Protein AF-A0A0B5BAQ1-F1 (afdb_monomer_lite)

Foldseek 3Di:
DDWDWDWDQDPVRDTDTDTDDDDDPDPDDPPDPPLDAQLRVLCVVCVVPDDPPDDPVVVVLLSVLSVLLSCCCCVPVVDRHPADDRDALVSVLVSLVCLQPPVCVPPPVDHDALVNSVSSVVSVLVSCVSRVRNVSDDDSVVSVRPDDPVVLLDADDADPCLVVVLVLLLVLLCVLDVLLSLLLLLLLQQLDALLQSQAWQKKWAAAPNWIWIDDLLHDTDTDDLVRVCVVQHVLASVQVVVHDHPWMWIFGAPDPPSNTHTATPPDPSNVVSSVSLSVCLVVVVVQCVPPSTSQGPVDDSVRSSVSSVVSCVVSVNDVVSLNHSNSSNLVVLQVVVVVVDDLVSSCRSSRHPDSVCSSNRYPD

InterPro domains:
  IPR011010 DNA breaking-rejoining enzyme, catalytic core [SSF56349] (245-362)
  IPR024456 Integrase catalytic domain, putative [PF12835] (172-316)

Secondary structure (DSSP, 8-state):
--EEEEEEE-TTS-EEEEEEEPPPPPTTS--S-----HHHHHHHHHHHHS-TTS-HHHHHHHHHHHHHHHHHHHHTT--S-SSTTS--HHHHHHHHHIIIIIHIIIIISS---HHHHHHHHHHHHHHHHHTT-GGGS--TTTTT----SGGG--PPPPPTTHHHHHHHHHHHHHHH-HHHHHHHHHHHHHT--HHHHTT---EEEEETTEEEE-STT---EEE-HHHHHHHH-HHHHHHHTTPPTT-EEEEE-S-TTS--EEEE--SHHHHHHHHHHHHHHHHTGGG-TTT--SS-TTS-HHHHHHHHHHHHHHTT--TTTT-SHHHHHHHHHHHHHHTT--HHHHHHHTT-S-GGGGGGTS--

Sequence (364 aa):
MAKVKVRIRGKDGKVHSAQTVVPPPKPGGPSGKVYRTPQAEFRAEYMSSSKHTMAEGTAKKFHEALDRAGEYMRKYEGLKSFAGNGMKMPHVDRFVDFLQNRYVSEHTGRPLTDKSVKDILGQFRKVLVVVGKEHMLRDYASYGLRVSRKDLERPIAFPEDWKVERAAFQSRMEEKAEWIGAAAELGLAFGLREQERIRSQDVLTKVDGKYFATHKCGPLQPVTVRQLTERYGPTFRDRLELVQDGKEYLIVQGAKGGRNRAAEIFNGARRAAVDRVRNYILDHKAEHKQHMSIIPDRYTLKEGRDRYGDAQQKCGGTKENLLHSHADRHWDAQHLKAQGWSNEEIIEDKGHSDPRKIAYYIPR

Structure (mmCIF, N/CA/C/O backbone):
data_AF-A0A0B5BAQ1-F1
#
_entry.id   AF-A0A0B5BAQ1-F1
#
loop_
_atom_site.group_PDB
_atom_site.id
_atom_site.type_symbol
_atom_site.label_atom_id
_atom_site.label_alt_id
_atom_site.label_comp_id
_atom_site.label_asym_id
_atom_site.label_entity_id
_atom_site.label_seq_id
_atom_site.pdbx_PDB_ins_code
_atom_site.Cartn_x
_atom_site.Cartn_y
_atom_site.Cartn_z
_atom_site.occupancy
_atom_site.B_iso_or_equiv
_atom_site.auth_seq_id
_atom_site.auth_comp_id
_atom_site.auth_asym_id
_atom_site.auth_atom_id
_atom_site.pdbx_PDB_model_num
ATOM 1 N N . MET A 1 1 ? -15.822 4.078 -48.593 1.00 57.19 1 MET A N 1
ATOM 2 C CA . MET A 1 1 ? -15.414 3.696 -47.220 1.00 57.19 1 MET A CA 1
ATOM 3 C C . MET A 1 1 ? -14.856 2.284 -47.252 1.00 57.19 1 MET A C 1
ATOM 5 O O . MET A 1 1 ? -15.523 1.406 -47.788 1.00 57.19 1 MET A O 1
ATOM 9 N N . ALA A 1 2 ? -13.651 2.060 -46.726 1.00 53.25 2 ALA A N 1
ATOM 10 C CA . ALA A 1 2 ? -13.086 0.716 -46.644 1.00 53.25 2 ALA A CA 1
ATOM 11 C C . ALA A 1 2 ? -13.733 -0.039 -45.471 1.00 53.25 2 ALA A C 1
ATOM 13 O O . ALA A 1 2 ? -13.658 0.404 -44.324 1.00 53.25 2 ALA A O 1
ATOM 14 N N . LYS A 1 3 ? -14.400 -1.162 -45.758 1.00 54.69 3 LYS A N 1
ATOM 15 C CA . LYS A 1 3 ? -14.914 -2.072 -44.727 1.00 54.69 3 LYS A CA 1
ATOM 16 C C . LYS A 1 3 ? -13.797 -3.041 -44.359 1.00 54.69 3 LYS A C 1
ATOM 18 O O . LYS A 1 3 ? -13.384 -3.840 -45.195 1.00 54.69 3 LYS A O 1
ATOM 23 N N . VAL A 1 4 ? -13.317 -2.979 -43.120 1.00 57.22 4 VAL A N 1
ATOM 24 C CA . VAL A 1 4 ? -12.299 -3.913 -42.622 1.00 57.22 4 VAL A CA 1
ATOM 25 C C . VAL A 1 4 ? -13.007 -5.025 -41.859 1.00 57.22 4 VAL A C 1
ATOM 27 O O . VAL A 1 4 ? -13.770 -4.770 -40.924 1.00 57.22 4 VAL A O 1
ATOM 30 N N . LYS A 1 5 ? -12.787 -6.271 -42.286 1.00 59.38 5 LYS A N 1
ATOM 31 C CA . LYS A 1 5 ? -13.345 -7.462 -41.639 1.00 59.38 5 LYS A CA 1
ATOM 32 C C . LYS A 1 5 ? -12.301 -8.015 -40.676 1.00 59.38 5 LYS A C 1
ATOM 34 O O . LYS A 1 5 ? -11.304 -8.583 -41.111 1.00 59.38 5 LYS A O 1
ATOM 39 N N . VAL A 1 6 ? -12.526 -7.844 -39.377 1.00 61.94 6 VAL A N 1
ATOM 40 C CA . VAL A 1 6 ? -11.623 -8.351 -38.338 1.00 61.94 6 VAL A CA 1
ATOM 41 C C . VAL A 1 6 ? -12.159 -9.693 -37.852 1.00 61.94 6 VAL A C 1
ATOM 43 O O . VAL A 1 6 ? -13.333 -9.808 -37.496 1.00 61.94 6 VAL A O 1
ATOM 46 N N . ARG A 1 7 ? -11.308 -10.722 -37.876 1.00 68.06 7 ARG A N 1
ATOM 47 C CA . ARG A 1 7 ? -11.604 -12.052 -37.331 1.00 68.06 7 ARG A CA 1
ATOM 48 C C . ARG A 1 7 ? -10.888 -12.197 -35.995 1.00 68.06 7 ARG A C 1
ATOM 50 O O . ARG A 1 7 ? -9.667 -12.108 -35.950 1.00 68.06 7 ARG A O 1
ATOM 57 N N . ILE A 1 8 ? -11.644 -12.426 -34.928 1.00 68.00 8 ILE A N 1
ATOM 58 C CA . ILE A 1 8 ? -11.116 -12.607 -33.574 1.00 68.00 8 ILE A CA 1
ATOM 59 C C . ILE A 1 8 ? -11.462 -14.022 -33.130 1.00 68.00 8 ILE A C 1
ATOM 61 O O . ILE A 1 8 ? -12.622 -14.428 -33.192 1.00 68.00 8 ILE A O 1
ATOM 65 N N . ARG A 1 9 ? -10.457 -14.786 -32.699 1.00 65.62 9 ARG A N 1
ATOM 66 C CA . ARG A 1 9 ? -10.666 -16.129 -32.155 1.00 65.62 9 ARG A CA 1
ATOM 67 C C . ARG A 1 9 ? -10.969 -16.026 -30.660 1.00 65.62 9 ARG A C 1
ATOM 69 O O . ARG A 1 9 ? -10.142 -15.531 -29.898 1.00 65.62 9 ARG A O 1
ATOM 76 N N . GLY A 1 10 ? -12.166 -16.446 -30.268 1.00 70.44 10 GLY A N 1
ATOM 77 C CA . GLY A 1 10 ? -12.613 -16.522 -28.885 1.00 70.44 10 GLY A CA 1
ATOM 78 C C . GLY A 1 10 ? -11.878 -17.608 -28.101 1.00 70.44 10 GLY A C 1
ATOM 79 O O . GLY A 1 10 ? -11.234 -18.495 -28.666 1.00 70.44 10 GLY A O 1
ATOM 80 N N . LYS A 1 11 ? -11.977 -17.537 -26.768 1.00 54.19 11 LYS A N 1
ATOM 81 C CA . LYS A 1 11 ? -11.385 -18.527 -25.845 1.00 54.19 11 LYS A CA 1
ATOM 82 C C . LYS A 1 11 ? -11.999 -19.923 -25.977 1.00 54.19 11 LYS A C 1
ATOM 84 O O . LYS A 1 11 ? -11.380 -20.895 -25.572 1.00 54.19 11 LYS A O 1
ATOM 89 N N . ASP A 1 12 ? -13.189 -20.007 -26.553 1.00 80.38 12 ASP A N 1
ATOM 90 C CA . ASP A 1 12 ? -13.879 -21.238 -26.935 1.00 80.38 12 ASP A CA 1
ATOM 91 C C . ASP A 1 12 ? -13.386 -21.810 -28.280 1.00 80.38 12 ASP A C 1
ATOM 93 O O . ASP A 1 12 ? -13.926 -22.792 -28.782 1.00 80.38 12 ASP A O 1
ATOM 97 N N . GLY A 1 13 ? -12.378 -21.185 -28.896 1.00 67.81 13 GLY A N 1
ATOM 98 C CA . GLY A 1 13 ? -11.814 -21.589 -30.179 1.00 67.81 13 GLY A CA 1
ATOM 99 C C . GLY A 1 13 ? -12.611 -21.119 -31.398 1.00 67.81 13 GLY A C 1
ATOM 100 O O . GLY A 1 13 ? -12.114 -21.294 -32.519 1.00 67.81 13 GLY A O 1
ATOM 101 N N . LYS A 1 14 ? -13.782 -20.490 -31.214 1.00 71.06 14 LYS A N 1
ATOM 102 C CA . LYS A 1 14 ? -14.639 -20.010 -32.307 1.00 71.06 14 LYS A CA 1
ATOM 103 C C . LYS A 1 14 ? -14.120 -18.696 -32.878 1.00 71.06 14 LYS A C 1
ATOM 105 O O . LYS A 1 14 ? -13.582 -17.853 -32.169 1.00 71.06 14 LYS A O 1
ATOM 110 N N . VAL A 1 15 ? -14.262 -18.508 -34.188 1.00 68.44 15 VAL A N 1
ATOM 111 C CA . VAL A 1 15 ? -13.857 -17.268 -34.863 1.00 68.44 15 VAL A CA 1
ATOM 112 C C . VAL A 1 15 ? -15.077 -16.372 -35.028 1.00 68.44 15 VAL A C 1
ATOM 114 O O . VAL A 1 15 ? -15.996 -16.700 -35.773 1.00 68.44 15 VAL A O 1
ATOM 117 N N . HIS A 1 16 ? -15.064 -15.220 -34.368 1.00 73.81 16 HIS A N 1
ATOM 118 C CA . HIS A 1 16 ? -16.083 -14.189 -34.510 1.00 73.81 16 HIS A CA 1
ATOM 119 C C . HIS A 1 16 ? -15.598 -13.143 -35.512 1.00 73.81 16 HIS A C 1
ATOM 121 O O . HIS A 1 16 ? -14.464 -12.664 -35.425 1.00 73.81 16 HIS A O 1
ATOM 127 N N . SER A 1 17 ? -16.441 -12.788 -36.482 1.00 67.44 17 SER A N 1
ATOM 128 C CA . SER A 1 17 ? -16.136 -11.710 -37.421 1.00 67.44 17 SER A CA 1
ATOM 129 C C . SER A 1 17 ? -16.943 -10.466 -37.091 1.00 67.44 17 SER A C 1
ATOM 131 O O . SER A 1 17 ? -18.170 -10.517 -37.128 1.00 67.44 17 SER A O 1
ATOM 133 N N . ALA A 1 18 ? -16.257 -9.354 -36.850 1.00 66.94 18 ALA A N 1
ATOM 134 C CA . ALA A 1 18 ? -16.870 -8.036 -36.762 1.00 66.94 18 ALA A CA 1
ATOM 135 C C . ALA A 1 18 ? -16.499 -7.223 -38.009 1.00 66.94 18 ALA A C 1
ATOM 137 O O . ALA A 1 18 ? -15.352 -7.245 -38.469 1.00 66.94 18 ALA A O 1
ATOM 138 N N . GLN A 1 19 ? -17.478 -6.521 -38.577 1.00 58.69 19 GLN A N 1
ATOM 139 C CA . GLN A 1 19 ? -17.234 -5.495 -39.587 1.00 58.69 19 GLN A CA 1
ATOM 140 C C . GLN A 1 19 ? -17.246 -4.140 -38.898 1.00 58.69 19 GLN A C 1
ATOM 142 O O . GLN A 1 19 ? -18.224 -3.789 -38.244 1.00 58.69 19 GLN A O 1
ATOM 147 N N . THR A 1 20 ? -16.166 -3.384 -39.062 1.00 56.59 20 THR A N 1
ATOM 148 C CA . THR A 1 20 ? -16.122 -1.986 -38.640 1.00 56.59 20 THR A CA 1
ATOM 149 C C . THR A 1 20 ? -15.906 -1.089 -39.849 1.00 56.59 20 THR A C 1
ATOM 151 O O . THR A 1 20 ? -15.231 -1.458 -40.819 1.00 56.59 20 THR A O 1
ATOM 154 N N . VAL A 1 21 ? -16.535 0.081 -39.806 1.00 56.19 21 VAL A N 1
ATOM 155 C CA . VAL A 1 21 ? -16.406 1.113 -40.829 1.00 56.19 21 VAL A CA 1
ATOM 156 C C . VAL A 1 21 ? -15.314 2.060 -40.366 1.00 56.19 21 VAL A C 1
ATOM 158 O O . VAL A 1 21 ? -15.468 2.751 -39.362 1.00 56.19 21 VAL A O 1
ATOM 161 N N . VAL A 1 22 ? -14.197 2.082 -41.091 1.00 52.53 22 VAL A N 1
ATOM 162 C CA . VAL A 1 22 ? -13.132 3.049 -40.820 1.00 52.53 22 VAL A CA 1
ATOM 163 C C . VAL A 1 22 ? -13.555 4.384 -41.441 1.00 52.53 22 VAL A C 1
ATOM 165 O O . VAL A 1 22 ? -13.779 4.427 -42.659 1.00 52.53 22 VAL A O 1
ATOM 168 N N . PRO A 1 23 ? -13.710 5.464 -40.651 1.00 50.34 23 PRO A N 1
ATOM 169 C CA . PRO A 1 23 ? -14.035 6.769 -41.206 1.00 50.34 23 PRO A CA 1
ATOM 170 C C . PRO A 1 23 ? -12.898 7.238 -42.127 1.00 50.34 23 PRO A C 1
ATOM 172 O O . PRO A 1 23 ? -11.728 6.948 -41.854 1.00 50.34 23 PRO A O 1
ATOM 175 N N . PRO A 1 24 ? -13.212 7.935 -43.233 1.00 53.97 24 PRO A N 1
ATOM 176 C CA . PRO A 1 24 ? -12.185 8.450 -44.126 1.00 53.97 24 PRO A CA 1
ATOM 177 C C . PRO A 1 24 ? -11.274 9.441 -43.381 1.00 53.97 24 PRO A C 1
ATOM 179 O O . PRO A 1 24 ? -11.740 10.146 -42.479 1.00 53.97 24 PRO A O 1
ATOM 182 N N . PRO A 1 25 ? -9.980 9.513 -43.736 1.00 47.91 25 PRO A N 1
ATOM 183 C CA . PRO A 1 25 ? -9.092 10.528 -43.185 1.00 47.91 25 PRO A CA 1
ATOM 184 C C . PRO A 1 25 ? -9.647 11.926 -43.494 1.00 47.91 25 PRO A C 1
ATOM 186 O O . PRO A 1 25 ? -10.159 12.168 -44.588 1.00 47.91 25 PRO A O 1
ATOM 189 N N . LYS A 1 26 ? -9.558 12.845 -42.522 1.00 55.88 26 LYS A N 1
ATOM 190 C CA . LYS A 1 26 ? -9.970 14.240 -42.719 1.00 55.88 26 LYS A CA 1
ATOM 191 C C . LYS A 1 26 ? -9.156 14.851 -43.874 1.00 55.88 26 LYS A C 1
ATOM 193 O O . LYS A 1 26 ? -7.926 14.753 -43.840 1.00 55.88 26 LYS A O 1
ATOM 198 N N . PRO A 1 27 ? -9.799 15.477 -44.873 1.00 38.66 27 PRO A N 1
ATOM 199 C CA . PRO A 1 27 ? -9.083 16.151 -45.947 1.00 38.66 27 PRO A CA 1
ATOM 200 C C . PRO A 1 27 ? -8.350 17.373 -45.372 1.00 38.66 27 PRO A C 1
ATOM 202 O O . PRO A 1 27 ? -8.956 18.169 -44.660 1.00 38.66 27 PRO A O 1
ATOM 205 N N . GLY A 1 28 ? -7.043 17.493 -45.638 1.00 48.69 28 GLY A N 1
ATOM 206 C CA . GLY A 1 28 ? -6.234 18.665 -45.260 1.00 48.69 28 GLY A CA 1
ATOM 207 C C . GLY A 1 28 ? -5.006 18.412 -44.373 1.00 48.69 28 GLY A C 1
ATOM 208 O O . GLY A 1 28 ? -4.318 19.363 -44.020 1.00 48.69 28 GLY A O 1
ATOM 209 N N . GLY A 1 29 ? -4.688 17.166 -44.009 1.00 43.91 29 GLY A N 1
ATOM 210 C CA . GLY A 1 29 ? -3.406 16.853 -43.362 1.00 43.91 29 GLY A CA 1
ATOM 211 C C . GLY A 1 29 ? -2.261 16.781 -44.386 1.00 43.91 29 GLY A C 1
ATOM 212 O O . GLY A 1 29 ? -2.477 16.221 -45.462 1.00 43.91 29 GLY A O 1
ATOM 213 N N . PRO A 1 30 ? -1.053 17.302 -44.089 1.00 40.03 30 PRO A N 1
ATOM 214 C CA . PRO A 1 30 ? 0.080 17.238 -45.010 1.00 40.03 30 PRO A CA 1
ATOM 215 C C . PRO A 1 30 ? 0.374 15.785 -45.402 1.00 40.03 30 PRO A C 1
ATOM 217 O O . PRO A 1 30 ? 0.498 14.911 -44.544 1.00 40.03 30 PRO A O 1
ATOM 220 N N . SER A 1 31 ? 0.515 15.530 -46.704 1.00 42.03 31 SER A N 1
ATOM 221 C CA . SER A 1 31 ? 0.771 14.217 -47.316 1.00 42.03 31 SER A CA 1
ATOM 222 C C . SER A 1 31 ? 2.197 13.693 -47.089 1.00 42.03 31 SER A C 1
ATOM 224 O O . SER A 1 31 ? 2.753 12.979 -47.925 1.00 42.03 31 SER A O 1
ATOM 226 N N . GLY A 1 32 ? 2.811 14.032 -45.956 1.00 38.62 32 GLY A N 1
ATOM 227 C CA . GLY A 1 32 ? 3.998 13.346 -45.476 1.00 38.62 32 GLY A CA 1
ATOM 228 C C . GLY A 1 32 ? 3.577 12.010 -44.874 1.00 38.62 32 GLY A C 1
ATOM 229 O O . GLY A 1 32 ? 2.644 11.957 -44.075 1.00 38.62 32 GLY A O 1
ATOM 230 N N . LYS A 1 33 ? 4.261 10.914 -45.222 1.00 34.94 33 LYS A N 1
ATOM 231 C CA . LYS A 1 33 ? 4.175 9.673 -44.440 1.00 34.94 33 LYS A CA 1
ATOM 232 C C . LYS A 1 33 ? 4.611 10.003 -43.011 1.00 34.94 33 LYS A C 1
ATOM 234 O O . LYS A 1 33 ? 5.804 10.028 -42.718 1.00 34.94 33 LYS A O 1
ATOM 239 N N . VAL A 1 34 ? 3.657 10.288 -42.127 1.00 38.75 34 VAL A N 1
ATOM 240 C CA . VAL A 1 34 ? 3.913 10.397 -40.693 1.00 38.75 34 VAL A CA 1
ATOM 241 C C . VAL A 1 34 ? 4.197 8.979 -40.223 1.00 38.75 34 VAL A C 1
ATOM 243 O O . VAL A 1 34 ? 3.281 8.223 -39.905 1.00 38.75 34 VAL A O 1
ATOM 246 N N . TYR A 1 35 ? 5.471 8.588 -40.255 1.00 39.66 35 TYR A N 1
ATOM 247 C CA . TYR A 1 35 ? 5.923 7.369 -39.605 1.00 39.66 35 TYR A CA 1
ATOM 248 C C . TYR A 1 35 ? 5.617 7.541 -38.121 1.00 39.66 35 TYR A C 1
ATOM 250 O O . TYR A 1 35 ? 6.288 8.298 -37.417 1.00 39.66 35 TYR A O 1
ATOM 258 N N . ARG A 1 36 ? 4.553 6.885 -37.650 1.00 51.47 36 ARG A N 1
ATOM 259 C CA . ARG A 1 36 ? 4.329 6.758 -36.217 1.00 51.47 36 ARG A CA 1
ATOM 260 C C . ARG A 1 36 ? 5.556 6.045 -35.670 1.00 51.47 36 ARG A C 1
ATOM 262 O O . ARG A 1 36 ? 6.041 5.080 -36.255 1.00 51.47 36 ARG A O 1
ATOM 269 N N . THR A 1 37 ? 6.121 6.571 -34.590 1.00 59.88 37 THR A N 1
ATOM 270 C CA . THR A 1 37 ? 7.281 5.922 -33.988 1.00 59.88 37 THR A CA 1
ATOM 271 C C . THR A 1 37 ? 6.894 4.495 -33.585 1.00 59.88 37 THR A C 1
ATOM 273 O O . THR A 1 37 ? 5.733 4.266 -33.228 1.00 59.88 37 THR A O 1
ATOM 276 N N . PRO A 1 38 ? 7.837 3.537 -33.568 1.00 59.84 38 PRO A N 1
ATOM 277 C CA . PRO A 1 38 ? 7.583 2.191 -33.050 1.00 59.84 38 PRO A CA 1
ATOM 278 C C . PRO A 1 38 ? 6.862 2.190 -31.702 1.00 59.84 38 PRO A C 1
ATOM 280 O O . PRO A 1 38 ? 6.027 1.336 -31.427 1.00 59.84 38 PRO A O 1
ATOM 283 N N . GLN A 1 39 ? 7.175 3.187 -30.868 1.00 63.78 39 GLN A N 1
ATOM 284 C CA . GLN A 1 39 ? 6.541 3.416 -29.5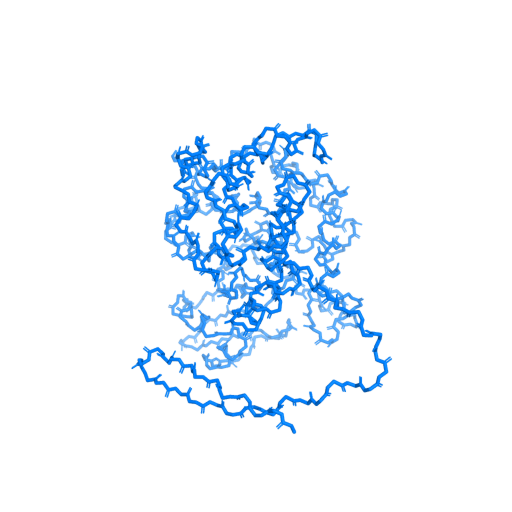77 1.00 63.78 39 GLN A CA 1
ATOM 285 C C . GLN A 1 39 ? 5.053 3.758 -29.720 1.00 63.78 39 GLN A C 1
ATOM 287 O O . GLN A 1 39 ? 4.240 3.221 -28.978 1.00 63.78 39 GLN A O 1
ATOM 292 N N . ALA A 1 40 ? 4.679 4.638 -30.651 1.00 63.66 40 ALA A N 1
ATOM 293 C CA . ALA A 1 40 ? 3.299 5.076 -30.849 1.00 63.66 40 ALA A CA 1
ATOM 294 C C . ALA A 1 40 ? 2.415 3.991 -31.486 1.00 63.66 40 ALA A C 1
ATOM 296 O O . ALA A 1 40 ? 1.270 3.825 -31.066 1.00 63.66 40 ALA A O 1
ATOM 297 N N . GLU A 1 41 ? 2.942 3.233 -32.454 1.00 62.03 41 GLU A N 1
ATOM 298 C CA . GLU A 1 41 ? 2.227 2.098 -33.060 1.00 62.03 41 GLU A CA 1
ATOM 299 C C . GLU A 1 41 ? 2.012 0.985 -32.037 1.00 62.03 41 GLU A C 1
ATOM 301 O O . GLU A 1 41 ? 0.878 0.557 -31.822 1.00 62.03 41 GLU A O 1
ATOM 306 N N . PHE A 1 42 ? 3.068 0.615 -31.305 1.00 63.75 42 PHE A N 1
ATOM 307 C CA . PHE A 1 42 ? 2.967 -0.399 -30.264 1.00 63.75 42 PHE A CA 1
ATOM 308 C C . PHE A 1 42 ? 2.059 0.040 -29.110 1.00 63.75 42 PHE A C 1
ATOM 310 O O . PHE A 1 42 ? 1.251 -0.747 -28.628 1.00 63.75 42 PHE A O 1
ATOM 317 N N . ARG A 1 43 ? 2.142 1.302 -28.663 1.00 68.25 43 ARG A N 1
ATOM 318 C CA . ARG A 1 43 ? 1.224 1.839 -27.644 1.00 68.25 43 ARG A CA 1
ATOM 319 C C . ARG A 1 43 ? -0.225 1.724 -28.111 1.00 68.25 43 ARG A C 1
ATOM 321 O O . ARG A 1 43 ? -1.057 1.291 -27.327 1.00 68.25 43 ARG A O 1
ATOM 328 N N . ALA A 1 44 ? -0.534 2.059 -29.362 1.00 61.72 44 ALA A N 1
ATOM 329 C CA . ALA A 1 44 ? -1.895 1.954 -29.887 1.00 61.72 44 ALA A CA 1
ATOM 330 C C . ALA A 1 44 ? -2.382 0.493 -29.981 1.00 61.72 44 ALA A C 1
ATOM 332 O O . ALA A 1 44 ? -3.515 0.189 -29.602 1.00 61.72 44 ALA A O 1
ATOM 333 N N . GLU A 1 45 ? -1.529 -0.425 -30.433 1.00 60.81 45 GLU A N 1
ATOM 334 C CA . GLU A 1 45 ? -1.861 -1.846 -30.594 1.00 60.81 45 GLU A CA 1
ATOM 335 C C . GLU A 1 45 ? -1.957 -2.590 -29.248 1.00 60.81 45 GLU A C 1
ATOM 337 O O . GLU A 1 45 ? -2.885 -3.364 -29.006 1.00 60.81 45 GLU A O 1
ATOM 342 N N . TYR A 1 46 ? -1.061 -2.299 -28.305 1.00 61.41 46 TYR A N 1
ATOM 343 C CA . TYR A 1 46 ? -1.107 -2.861 -26.955 1.00 61.41 46 TYR A CA 1
ATOM 344 C C . TYR A 1 46 ? -2.301 -2.327 -26.154 1.00 61.41 46 TYR A C 1
ATOM 346 O O . TYR A 1 46 ? -3.005 -3.101 -25.507 1.00 61.41 46 TYR A O 1
ATOM 354 N N . MET A 1 47 ? -2.577 -1.019 -26.228 1.00 58.38 47 MET A N 1
ATOM 355 C CA . MET A 1 47 ? -3.712 -0.408 -25.522 1.00 58.38 47 MET A CA 1
ATOM 356 C C . MET A 1 47 ? -5.067 -0.849 -26.090 1.00 58.38 47 MET A C 1
ATOM 358 O O . MET A 1 47 ? -6.045 -0.869 -25.348 1.00 58.38 47 MET A O 1
ATOM 362 N N . SER A 1 48 ? -5.135 -1.231 -27.371 1.00 55.50 48 SER A N 1
ATOM 363 C CA . SER A 1 48 ? -6.362 -1.752 -27.994 1.00 55.50 48 SER A CA 1
ATOM 364 C C . SER A 1 48 ? -6.570 -3.256 -27.780 1.00 55.50 48 SER A C 1
ATOM 366 O O . SER A 1 48 ? -7.712 -3.694 -27.661 1.00 55.50 48 SER A O 1
ATOM 368 N N . SER A 1 49 ? -5.498 -4.051 -27.692 1.00 51.00 49 SER A N 1
ATOM 369 C CA . SER A 1 49 ? -5.581 -5.514 -27.529 1.00 51.00 49 SER A CA 1
ATOM 370 C C . SER A 1 49 ? -5.587 -5.984 -26.071 1.00 51.00 49 SER A C 1
ATOM 372 O O . SER A 1 49 ? -6.115 -7.054 -25.765 1.00 51.00 49 SER A O 1
ATOM 374 N N . SER A 1 50 ? -5.000 -5.207 -25.153 1.00 46.31 50 SER A N 1
ATOM 375 C CA . SER A 1 50 ? -4.697 -5.655 -23.794 1.00 46.31 50 SER A CA 1
ATOM 376 C C . SER A 1 50 ? -4.957 -4.568 -22.742 1.00 46.31 50 SER A C 1
ATOM 378 O O . SER A 1 50 ? -4.065 -3.817 -22.362 1.00 46.31 50 SER A O 1
ATOM 380 N N . LYS A 1 51 ? -6.154 -4.625 -22.138 1.00 48.50 51 LYS A N 1
ATOM 381 C CA . LYS A 1 51 ? -6.478 -4.150 -20.773 1.00 48.50 51 LYS A CA 1
ATOM 382 C C . LYS A 1 51 ? -6.655 -2.635 -20.558 1.00 48.50 51 LYS A C 1
ATOM 384 O O . LYS A 1 51 ? -5.792 -1.974 -19.986 1.00 48.50 51 LYS A O 1
ATOM 389 N N . HIS A 1 52 ? -7.911 -2.196 -20.660 1.00 44.78 52 HIS A N 1
ATOM 390 C CA . HIS A 1 52 ? -8.475 -1.099 -19.846 1.00 44.78 52 HIS A CA 1
ATOM 391 C C . HIS A 1 52 ? -8.469 -1.379 -18.318 1.00 44.78 52 HIS A C 1
ATOM 393 O O . HIS A 1 52 ? -9.086 -0.653 -17.548 1.00 44.78 52 HIS A O 1
ATOM 399 N N . THR A 1 53 ? -7.796 -2.439 -17.851 1.00 57.19 53 THR A N 1
ATOM 400 C CA . THR A 1 53 ? -7.849 -2.938 -16.466 1.00 57.19 53 THR A CA 1
ATOM 401 C C . THR A 1 53 ? -6.506 -2.909 -15.732 1.00 57.19 53 THR A C 1
ATOM 403 O O . THR A 1 53 ? -6.424 -3.361 -14.588 1.00 57.19 53 THR A O 1
ATOM 406 N N . MET A 1 54 ? -5.423 -2.412 -16.346 1.00 66.88 54 MET A N 1
ATOM 407 C CA . MET A 1 54 ? -4.156 -2.256 -15.621 1.00 66.88 54 MET A CA 1
ATOM 408 C C . MET A 1 54 ? -4.226 -1.067 -14.662 1.00 66.88 54 MET A C 1
ATOM 410 O O . MET A 1 54 ? -4.624 0.026 -15.047 1.00 66.88 54 MET A O 1
ATOM 414 N N . ALA A 1 55 ? -3.766 -1.263 -13.423 1.00 75.81 55 ALA A N 1
ATOM 415 C CA . ALA A 1 55 ? -3.582 -0.155 -12.493 1.00 75.81 55 ALA A CA 1
ATOM 416 C C . ALA A 1 55 ? -2.595 0.870 -13.081 1.00 75.81 55 ALA A C 1
ATOM 418 O O . ALA A 1 55 ? -1.542 0.479 -13.592 1.00 75.81 55 ALA A O 1
ATOM 419 N N . GLU A 1 56 ? -2.904 2.160 -12.945 1.00 78.94 56 GLU A N 1
ATOM 420 C CA . GLU A 1 56 ? -2.156 3.289 -13.524 1.00 78.94 56 GLU A CA 1
ATOM 421 C C . GLU A 1 56 ? -0.638 3.184 -13.303 1.00 78.94 56 GLU A C 1
ATOM 423 O O . GLU A 1 56 ? 0.145 3.262 -14.246 1.00 78.94 56 GLU A O 1
ATOM 428 N N . GLY A 1 57 ? -0.199 2.882 -12.075 1.00 80.44 57 GLY A N 1
ATOM 429 C CA . GLY A 1 57 ? 1.229 2.730 -11.770 1.00 80.44 57 GLY A CA 1
ATOM 430 C C . GLY A 1 57 ? 1.906 1.546 -12.477 1.00 80.44 57 GLY A C 1
ATOM 431 O O . GLY A 1 57 ? 3.103 1.590 -12.750 1.00 80.44 57 GLY A O 1
ATOM 432 N N . THR A 1 58 ? 1.160 0.485 -12.801 1.00 80.31 58 THR A N 1
ATOM 433 C CA . THR A 1 58 ? 1.681 -0.637 -13.602 1.00 80.31 58 THR A CA 1
ATOM 434 C C . THR A 1 58 ? 1.793 -0.242 -15.069 1.00 80.31 58 THR A C 1
ATOM 436 O O . THR A 1 58 ? 2.796 -0.566 -15.700 1.00 80.31 58 THR A O 1
ATOM 439 N N . ALA A 1 59 ? 0.804 0.490 -15.590 1.00 83.19 59 ALA A N 1
ATOM 440 C CA . ALA A 1 59 ? 0.843 1.028 -16.946 1.00 83.19 59 ALA A CA 1
ATOM 441 C C . ALA A 1 59 ? 2.019 2.001 -17.118 1.00 83.19 59 ALA A C 1
ATOM 443 O O . ALA A 1 59 ? 2.806 1.836 -18.043 1.00 83.19 59 ALA A O 1
ATOM 444 N N . LYS A 1 60 ? 2.222 2.929 -16.174 1.00 85.50 60 LYS A N 1
ATOM 445 C CA . LYS A 1 60 ? 3.361 3.859 -16.182 1.00 85.50 60 LYS A CA 1
ATOM 446 C C . LYS A 1 60 ? 4.706 3.129 -16.262 1.00 85.50 60 LYS A C 1
ATOM 448 O O . LYS A 1 60 ? 5.473 3.389 -17.178 1.00 85.50 60 LYS A O 1
ATOM 453 N N . LYS A 1 61 ? 4.960 2.153 -15.379 1.00 81.56 61 LYS A N 1
ATOM 454 C CA . LYS A 1 61 ? 6.205 1.354 -15.407 1.00 81.56 61 LYS A CA 1
ATOM 455 C C . LYS A 1 61 ? 6.392 0.583 -16.712 1.00 81.56 61 LYS A C 1
ATOM 457 O O . LYS A 1 61 ? 7.513 0.417 -17.184 1.00 81.56 61 LYS A O 1
ATOM 462 N N . PHE A 1 62 ? 5.299 0.077 -17.276 1.00 84.69 62 PHE A N 1
ATOM 463 C CA . PHE A 1 62 ? 5.320 -0.590 -18.571 1.00 84.69 62 PHE A CA 1
ATOM 464 C C . PHE A 1 62 ? 5.701 0.382 -19.695 1.00 84.69 62 PHE A C 1
ATOM 466 O O . PHE A 1 62 ? 6.571 0.055 -20.499 1.00 84.69 62 PHE A O 1
ATOM 473 N N . HIS A 1 63 ? 5.123 1.587 -19.711 1.00 86.00 63 HIS A N 1
ATOM 474 C CA . HIS A 1 63 ? 5.469 2.638 -20.668 1.00 86.00 63 HIS A CA 1
ATOM 475 C C . HIS A 1 63 ? 6.913 3.117 -20.518 1.00 86.00 63 HIS A C 1
ATOM 477 O O . HIS A 1 63 ? 7.606 3.213 -21.518 1.00 86.00 63 HIS A O 1
ATOM 483 N N . GLU A 1 64 ? 7.404 3.325 -19.297 1.00 86.38 64 GLU A N 1
ATOM 484 C CA . GLU A 1 64 ? 8.802 3.710 -19.056 1.00 86.38 64 GLU A CA 1
ATOM 485 C C . GLU A 1 64 ? 9.786 2.649 -19.569 1.00 86.38 64 GLU A C 1
ATOM 487 O O . GLU A 1 64 ? 10.787 2.976 -20.204 1.00 86.38 64 GLU A O 1
ATOM 492 N N . ALA A 1 65 ? 9.500 1.364 -19.332 1.00 83.69 65 ALA A N 1
ATOM 493 C CA . ALA A 1 65 ? 10.325 0.273 -19.848 1.00 83.69 65 ALA A CA 1
ATOM 494 C C . ALA A 1 65 ? 10.305 0.215 -21.385 1.00 83.69 65 ALA A C 1
ATOM 496 O O . ALA A 1 65 ? 11.342 -0.002 -22.012 1.00 83.69 65 ALA A O 1
ATOM 497 N N . LEU A 1 66 ? 9.133 0.436 -21.983 1.00 87.38 66 LEU A N 1
ATOM 498 C CA . LEU A 1 66 ? 8.943 0.530 -23.428 1.00 87.38 66 LEU A CA 1
ATOM 499 C C . LEU A 1 66 ? 9.697 1.701 -24.048 1.00 87.38 66 LEU A C 1
ATOM 501 O O . LEU A 1 66 ? 10.342 1.534 -25.080 1.00 87.38 66 LEU A O 1
ATOM 505 N N . ASP A 1 67 ? 9.604 2.874 -23.433 1.00 89.06 67 ASP A N 1
ATOM 506 C CA . ASP A 1 67 ? 10.246 4.089 -23.914 1.00 89.06 67 ASP A CA 1
ATOM 507 C C . ASP A 1 67 ? 11.753 3.924 -23.880 1.00 89.06 67 ASP A C 1
ATOM 509 O O . ASP A 1 67 ? 12.400 4.147 -24.899 1.00 89.06 67 ASP A O 1
ATOM 513 N N . ARG A 1 68 ? 12.283 3.397 -22.770 1.00 89.38 68 ARG A N 1
ATOM 514 C CA . ARG A 1 68 ? 13.703 3.078 -22.626 1.00 89.38 68 ARG A CA 1
ATOM 515 C C . ARG A 1 68 ? 14.182 2.096 -23.694 1.00 89.38 68 ARG A C 1
ATOM 517 O O . ARG A 1 68 ? 15.202 2.339 -24.331 1.00 89.38 68 ARG A O 1
ATOM 524 N N . ALA A 1 69 ? 13.448 1.005 -23.919 1.00 91.06 69 ALA A N 1
ATOM 525 C CA . ALA A 1 69 ? 13.798 0.035 -24.956 1.00 91.06 69 ALA A CA 1
ATOM 526 C C . ALA A 1 69 ? 13.715 0.652 -26.361 1.00 91.06 69 ALA A C 1
ATOM 528 O O . ALA A 1 69 ? 14.615 0.474 -27.174 1.00 91.06 69 ALA A O 1
ATOM 529 N N . GLY A 1 70 ? 12.653 1.401 -26.659 1.00 90.38 70 GLY A N 1
ATOM 530 C CA . GLY A 1 70 ? 12.446 2.000 -27.976 1.00 90.38 70 GLY A CA 1
ATOM 531 C C . GLY A 1 70 ? 13.445 3.110 -28.286 1.00 90.38 70 GLY A C 1
ATOM 532 O O . GLY A 1 70 ? 13.906 3.224 -29.418 1.00 90.38 70 GLY A O 1
ATOM 533 N N . GLU A 1 71 ? 13.804 3.916 -27.288 1.00 91.31 71 GLU A N 1
ATOM 534 C CA . GLU A 1 71 ? 14.855 4.919 -27.406 1.00 91.31 71 GLU A CA 1
ATOM 535 C C . GLU A 1 71 ? 16.202 4.260 -27.670 1.00 91.31 71 GLU A C 1
ATOM 537 O O . GLU A 1 71 ? 16.869 4.644 -28.631 1.00 91.31 71 GLU A O 1
ATOM 542 N N . TYR A 1 72 ? 16.552 3.229 -26.894 1.00 94.19 72 TYR A N 1
ATOM 543 C CA . TYR A 1 72 ? 17.787 2.483 -27.100 1.00 94.19 72 TYR A CA 1
ATOM 544 C C . TYR A 1 72 ? 17.868 1.910 -28.519 1.00 94.19 72 TYR A C 1
ATOM 546 O O . TYR A 1 72 ? 18.810 2.195 -29.258 1.00 94.19 72 TYR A O 1
ATOM 554 N N . MET A 1 73 ? 16.840 1.162 -28.931 1.00 94.06 73 MET A N 1
ATOM 555 C CA . MET A 1 73 ? 16.805 0.515 -30.242 1.00 94.06 73 MET A CA 1
ATOM 556 C C . MET A 1 73 ? 16.885 1.528 -31.390 1.00 94.06 73 MET A C 1
ATOM 558 O O . MET A 1 73 ? 17.529 1.270 -32.401 1.00 94.06 73 MET A O 1
ATOM 562 N N . ARG A 1 74 ? 16.271 2.704 -31.249 1.00 92.06 74 ARG A N 1
ATOM 563 C CA . ARG A 1 74 ? 16.354 3.754 -32.269 1.00 92.06 74 ARG A CA 1
ATOM 564 C C . ARG A 1 74 ? 17.729 4.419 -32.298 1.00 92.06 74 ARG A C 1
ATOM 566 O O . ARG A 1 74 ? 18.280 4.607 -33.377 1.00 92.06 74 ARG A O 1
ATOM 573 N N . LYS A 1 75 ? 18.244 4.816 -31.132 1.00 93.00 75 LYS A N 1
ATOM 574 C CA . LYS A 1 75 ? 19.457 5.636 -31.005 1.00 93.00 75 LYS A CA 1
ATOM 575 C C . LYS A 1 75 ? 20.727 4.834 -31.276 1.00 93.00 75 LYS A C 1
ATOM 577 O O . LY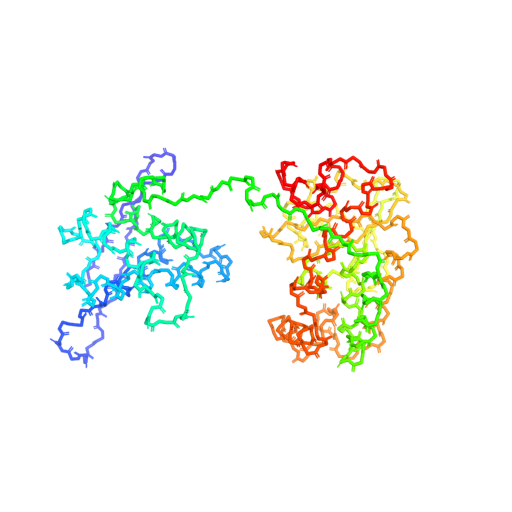S A 1 75 ? 21.604 5.332 -31.970 1.00 93.00 75 LYS A O 1
ATOM 582 N N . TYR A 1 76 ? 20.817 3.616 -30.745 1.00 93.75 76 TYR A N 1
ATOM 583 C CA . TYR A 1 76 ? 22.038 2.807 -30.798 1.00 93.75 76 TYR A CA 1
ATOM 584 C C . TYR A 1 76 ? 21.981 1.690 -31.842 1.00 93.75 76 TYR A C 1
ATOM 586 O O . TYR A 1 76 ? 23.016 1.336 -32.392 1.00 93.75 76 TYR A O 1
ATOM 594 N N . GLU A 1 77 ? 20.792 1.164 -32.155 1.00 95.00 77 GLU A N 1
ATOM 595 C CA . GLU A 1 77 ? 20.634 0.054 -33.114 1.00 95.00 77 GLU A CA 1
ATOM 596 C C . GLU A 1 77 ? 20.034 0.492 -34.461 1.00 95.00 77 GLU A C 1
ATOM 598 O O . GLU A 1 77 ? 19.870 -0.322 -35.368 1.00 95.00 77 GLU A O 1
ATOM 603 N N . GLY A 1 78 ? 19.658 1.770 -34.609 1.00 92.81 78 GLY A N 1
ATOM 604 C CA . GLY A 1 78 ? 19.043 2.299 -35.833 1.00 92.81 78 GLY A CA 1
ATOM 605 C C . GLY A 1 78 ? 17.684 1.674 -36.182 1.00 92.81 78 GLY A C 1
ATOM 606 O O . GLY A 1 78 ? 17.201 1.809 -37.311 1.00 92.81 78 GLY A O 1
ATOM 607 N N . LEU A 1 79 ? 17.043 0.975 -35.239 1.00 91.38 79 LEU A N 1
ATOM 608 C CA . LEU A 1 79 ? 15.788 0.276 -35.483 1.00 91.38 79 LEU A CA 1
ATOM 609 C C . LEU A 1 79 ? 14.614 1.251 -35.543 1.00 91.38 79 LEU A C 1
ATOM 611 O O . LEU A 1 79 ? 14.313 1.986 -34.602 1.00 91.38 79 LEU A O 1
ATOM 615 N N . LYS A 1 80 ? 13.889 1.181 -36.660 1.00 88.44 80 LYS A N 1
ATOM 616 C CA . LYS A 1 80 ? 12.644 1.925 -36.884 1.00 88.44 80 LYS A CA 1
ATOM 617 C C . LYS A 1 80 ? 11.402 1.185 -36.399 1.00 88.44 80 LYS A C 1
ATOM 619 O O . LYS A 1 80 ? 10.354 1.806 -36.301 1.00 88.44 80 LYS A O 1
ATOM 624 N N . SER A 1 81 ? 11.484 -0.120 -36.128 1.00 84.94 81 SER A N 1
ATOM 625 C CA . SER A 1 81 ? 10.367 -0.895 -35.581 1.00 84.94 81 SER A CA 1
ATOM 626 C C . SER A 1 81 ? 10.828 -2.101 -34.763 1.00 84.94 81 SER A C 1
ATOM 628 O O . SER A 1 81 ? 11.862 -2.699 -35.065 1.00 84.94 81 SER A O 1
ATOM 630 N N . PHE A 1 82 ? 10.045 -2.474 -33.744 1.00 84.12 82 PHE A N 1
ATOM 631 C CA . PHE A 1 82 ? 10.170 -3.781 -33.085 1.00 84.12 82 PHE A CA 1
ATOM 632 C C . PHE A 1 82 ? 9.592 -4.911 -33.959 1.00 84.12 82 PHE A C 1
ATOM 634 O O . PHE A 1 82 ? 10.079 -6.049 -33.920 1.00 84.12 82 PHE A O 1
ATOM 641 N N . ALA A 1 83 ? 8.576 -4.587 -34.766 1.00 82.62 83 ALA A N 1
ATOM 642 C CA . ALA A 1 83 ? 7.914 -5.506 -35.682 1.00 82.62 83 ALA A CA 1
ATOM 643 C C . ALA A 1 83 ? 8.744 -5.750 -36.960 1.00 82.62 83 ALA A C 1
ATOM 645 O O . ALA A 1 83 ? 9.698 -5.031 -37.266 1.00 82.62 83 ALA A O 1
ATOM 646 N N . GLY A 1 84 ? 8.387 -6.797 -37.710 1.00 84.94 84 GLY A N 1
ATOM 647 C CA . GLY A 1 84 ? 9.069 -7.188 -38.950 1.00 84.94 84 GLY A CA 1
ATOM 648 C C . GLY A 1 84 ? 10.429 -7.856 -38.718 1.00 84.94 84 GLY A C 1
ATOM 649 O O . GLY A 1 84 ? 10.693 -8.372 -37.639 1.00 84.94 84 GLY A O 1
ATOM 650 N N . ASN A 1 85 ? 11.322 -7.844 -39.708 1.00 83.56 85 ASN A N 1
ATOM 651 C CA . ASN A 1 85 ? 12.592 -8.596 -39.655 1.00 83.56 85 ASN A CA 1
ATOM 652 C C . ASN A 1 85 ? 13.782 -7.807 -39.075 1.00 83.56 85 ASN A C 1
ATOM 654 O O . ASN A 1 85 ? 14.889 -8.336 -38.991 1.00 83.56 85 ASN A O 1
ATOM 658 N N . GLY A 1 86 ? 13.571 -6.548 -38.672 1.00 86.81 86 GLY A N 1
ATOM 659 C CA . GLY A 1 86 ? 14.648 -5.667 -38.210 1.00 86.81 86 GLY A CA 1
ATOM 660 C C . GLY A 1 86 ? 15.243 -6.089 -36.867 1.00 86.81 86 GLY A C 1
ATOM 661 O O . GLY A 1 86 ? 16.455 -6.212 -36.735 1.00 86.81 86 GLY A O 1
ATOM 662 N N . MET A 1 87 ? 14.405 -6.345 -35.858 1.00 94.19 87 MET A N 1
ATOM 663 C CA . MET A 1 87 ? 14.891 -6.734 -34.530 1.00 94.19 87 MET A CA 1
ATOM 664 C C . MET A 1 87 ? 15.316 -8.213 -34.484 1.00 94.19 87 MET A C 1
ATOM 666 O O . MET A 1 87 ? 14.526 -9.065 -34.893 1.00 94.19 87 MET A O 1
ATOM 670 N N . LYS A 1 88 ? 16.517 -8.494 -33.953 1.00 94.94 88 LYS A N 1
ATOM 671 C CA . LYS A 1 88 ? 17.172 -9.808 -33.818 1.00 94.94 88 LYS A CA 1
ATOM 672 C C . LYS A 1 88 ? 17.675 -9.998 -32.376 1.00 94.94 88 LYS A C 1
ATOM 674 O O . LYS A 1 88 ? 17.799 -9.014 -31.649 1.00 94.94 88 LYS A O 1
ATOM 679 N N . MET A 1 89 ? 18.035 -11.228 -31.991 1.00 95.69 89 MET A N 1
ATOM 680 C CA . MET A 1 89 ? 18.574 -11.534 -30.649 1.00 95.69 89 MET A CA 1
ATOM 681 C C . MET A 1 89 ? 19.749 -10.634 -30.218 1.00 95.69 89 MET A C 1
ATOM 683 O O . MET A 1 89 ? 19.675 -10.103 -29.112 1.00 95.69 89 MET A O 1
ATOM 687 N N . PRO A 1 90 ? 20.754 -10.333 -31.074 1.00 96.75 90 PRO A N 1
ATOM 688 C CA . PRO A 1 90 ? 21.859 -9.462 -30.671 1.00 96.75 90 PRO A CA 1
ATOM 689 C C . PRO A 1 90 ? 21.428 -8.054 -30.238 1.00 96.75 90 PRO A C 1
ATOM 691 O O . PRO A 1 90 ? 22.101 -7.446 -29.416 1.00 96.75 90 PRO A O 1
ATOM 694 N N . HIS A 1 91 ? 20.301 -7.536 -30.746 1.00 96.50 91 HIS A N 1
ATOM 695 C CA . HIS A 1 91 ? 19.762 -6.245 -30.300 1.00 96.50 91 HIS A CA 1
ATOM 696 C C . HIS A 1 91 ? 19.263 -6.323 -28.855 1.00 96.50 91 HIS A C 1
ATOM 698 O O . HIS A 1 91 ? 19.488 -5.409 -28.069 1.00 96.50 91 HIS A O 1
ATOM 704 N N . VAL A 1 92 ? 18.595 -7.424 -28.493 1.00 96.19 92 VAL A N 1
ATOM 705 C CA . VAL A 1 92 ? 18.125 -7.654 -27.121 1.00 96.19 92 VAL A CA 1
ATOM 706 C C . VAL A 1 92 ? 19.314 -7.835 -26.186 1.00 96.19 92 VAL A C 1
ATOM 708 O O . VAL A 1 92 ? 19.337 -7.218 -25.128 1.00 96.19 92 VAL A O 1
ATOM 711 N N . ASP A 1 93 ? 20.319 -8.611 -26.594 1.00 96.31 93 ASP A N 1
ATOM 712 C CA . ASP A 1 93 ? 21.526 -8.839 -25.796 1.00 96.31 93 ASP A CA 1
ATOM 713 C C . ASP A 1 93 ? 22.286 -7.536 -25.521 1.00 96.31 93 ASP A C 1
ATOM 715 O O . ASP A 1 93 ? 22.608 -7.247 -24.369 1.00 96.31 93 ASP A O 1
ATOM 719 N N . ARG A 1 94 ? 22.494 -6.700 -26.548 1.00 96.62 94 ARG A N 1
ATOM 720 C CA . ARG A 1 94 ? 23.126 -5.383 -26.380 1.00 96.62 94 ARG A CA 1
ATOM 721 C C . ARG A 1 94 ? 22.269 -4.414 -25.571 1.00 96.62 94 ARG A C 1
ATOM 723 O O . ARG A 1 94 ? 22.814 -3.617 -24.813 1.00 96.62 94 ARG A O 1
ATOM 730 N N . PHE A 1 95 ? 20.941 -4.503 -25.660 1.00 95.94 95 PHE A N 1
ATOM 731 C CA . PHE A 1 95 ? 20.060 -3.734 -24.783 1.00 95.94 95 PHE A CA 1
ATOM 732 C C . PHE A 1 95 ? 20.214 -4.150 -23.315 1.00 95.94 95 PHE A C 1
ATOM 734 O O . PHE A 1 95 ? 20.247 -3.284 -22.442 1.00 95.94 95 PHE A O 1
ATOM 741 N N . VAL A 1 96 ? 20.337 -5.448 -23.023 1.00 95.56 96 VAL A N 1
ATOM 742 C CA . VAL A 1 96 ? 20.580 -5.919 -21.650 1.00 95.56 96 VAL A CA 1
ATOM 743 C C . VAL A 1 96 ? 21.938 -5.435 -21.142 1.00 95.56 96 VAL A C 1
ATOM 745 O O . VAL A 1 96 ? 21.994 -4.860 -20.055 1.00 95.56 96 VAL A O 1
ATOM 748 N N . ASP A 1 97 ? 22.991 -5.574 -21.951 1.00 93.94 97 ASP A N 1
ATOM 749 C CA . ASP A 1 97 ? 24.326 -5.044 -21.647 1.00 93.94 97 ASP A CA 1
ATOM 750 C C . ASP A 1 97 ? 24.285 -3.531 -21.385 1.00 93.94 97 ASP A C 1
ATOM 752 O O . ASP A 1 97 ? 24.816 -3.042 -20.388 1.00 93.94 97 ASP A O 1
ATOM 756 N N . PHE A 1 98 ? 23.547 -2.783 -22.209 1.00 93.94 98 PHE A N 1
ATOM 757 C CA . PHE A 1 98 ? 23.324 -1.360 -21.996 1.00 93.94 98 PHE A CA 1
ATOM 758 C C . PHE A 1 98 ? 22.660 -1.078 -20.644 1.00 93.94 98 PHE A C 1
ATOM 760 O O . PHE A 1 98 ? 23.123 -0.196 -19.923 1.00 93.94 98 PHE A O 1
ATOM 767 N N . LEU A 1 99 ? 21.619 -1.825 -20.261 1.00 93.38 99 LEU A N 1
ATOM 768 C CA . LEU A 1 99 ? 20.963 -1.657 -18.959 1.00 93.38 99 LEU A CA 1
ATOM 769 C C . LEU A 1 99 ? 21.897 -1.963 -17.778 1.00 93.38 99 LEU A C 1
ATOM 771 O O . LEU A 1 99 ? 21.795 -1.289 -16.752 1.00 93.38 99 LEU A O 1
ATOM 775 N N . GLN A 1 100 ? 22.776 -2.959 -17.911 1.00 90.69 100 GLN A N 1
ATOM 776 C CA . GLN A 1 100 ? 23.707 -3.373 -16.855 1.00 90.69 100 GLN A CA 1
ATOM 777 C C . GLN A 1 100 ? 24.895 -2.411 -16.722 1.00 90.69 100 GLN A C 1
ATOM 779 O O . GLN A 1 100 ? 25.241 -2.018 -15.609 1.00 90.69 100 GLN A O 1
ATOM 784 N N . ASN A 1 101 ? 25.477 -1.991 -17.848 1.00 87.50 101 ASN A N 1
ATOM 785 C CA . ASN A 1 101 ? 26.803 -1.371 -17.870 1.00 87.50 101 ASN A CA 1
ATOM 786 C C . ASN A 1 101 ? 26.796 0.110 -18.273 1.00 87.50 101 ASN A C 1
ATOM 788 O O . ASN A 1 101 ? 27.621 0.880 -17.788 1.00 87.50 101 ASN A O 1
ATOM 792 N N . ARG A 1 102 ? 25.874 0.544 -19.145 1.00 81.38 102 ARG A N 1
ATOM 793 C CA . ARG A 1 102 ? 25.953 1.867 -19.807 1.00 81.38 102 ARG A CA 1
ATOM 794 C C . ARG A 1 102 ? 24.845 2.842 -19.436 1.00 81.38 102 ARG A C 1
ATOM 796 O O . ARG A 1 102 ? 25.038 4.049 -19.512 1.00 81.38 102 ARG A O 1
ATOM 803 N N . TYR A 1 103 ? 23.700 2.348 -18.980 1.00 80.62 103 TYR A N 1
ATOM 804 C CA . TYR A 1 103 ? 22.580 3.193 -18.562 1.00 80.62 103 TYR A CA 1
ATOM 805 C C . TYR A 1 103 ? 22.981 4.170 -17.439 1.00 80.62 103 TYR A C 1
ATOM 807 O O . TYR A 1 103 ? 22.489 5.295 -17.354 1.00 80.62 103 TYR A O 1
ATOM 815 N N . VAL A 1 104 ? 23.937 3.733 -16.619 1.00 70.38 104 VAL A N 1
ATOM 816 C CA . VAL A 1 104 ? 24.534 4.427 -15.473 1.00 70.38 104 VAL A CA 1
ATOM 817 C C . VAL A 1 104 ? 25.109 5.784 -15.824 1.00 70.38 104 VAL A C 1
ATOM 819 O O . VAL A 1 104 ? 24.764 6.771 -15.175 1.00 70.38 104 VAL A O 1
ATOM 822 N N . SER A 1 105 ? 25.981 5.821 -16.833 1.00 62.28 105 SER A N 1
ATOM 823 C CA . SER A 1 105 ? 26.733 7.018 -17.206 1.00 62.28 105 SER A CA 1
ATOM 824 C C . SER A 1 105 ? 25.842 8.090 -17.818 1.00 62.28 105 SER A C 1
ATOM 826 O O . SER A 1 105 ? 26.204 9.258 -17.808 1.00 62.28 105 SER A O 1
ATOM 828 N N . GLU A 1 106 ? 24.683 7.703 -18.352 1.00 70.25 106 GLU A N 1
ATOM 829 C CA . GLU A 1 106 ? 23.831 8.606 -19.123 1.00 70.25 106 GLU A CA 1
ATOM 830 C C . GLU A 1 106 ? 22.622 9.148 -18.339 1.00 70.25 106 GLU A C 1
ATOM 832 O O . GLU A 1 106 ? 22.078 10.173 -18.737 1.00 70.25 106 GLU A O 1
ATOM 837 N N . HIS A 1 107 ? 22.174 8.495 -17.253 1.00 75.31 107 HIS A N 1
ATOM 838 C CA . HIS A 1 107 ? 20.878 8.841 -16.635 1.00 75.31 107 HIS A CA 1
ATOM 839 C C . HIS A 1 107 ? 20.857 8.893 -15.106 1.00 75.31 107 HIS A C 1
ATOM 841 O O . HIS A 1 107 ? 20.241 9.790 -14.536 1.00 75.31 107 HIS A O 1
ATOM 847 N N . THR A 1 108 ? 21.431 7.901 -14.421 1.00 67.69 108 THR A N 1
ATOM 848 C CA . THR A 1 108 ? 21.161 7.688 -12.984 1.00 67.69 108 THR A CA 1
ATOM 849 C C . THR A 1 108 ? 22.370 7.877 -12.081 1.00 67.69 108 THR A C 1
ATOM 851 O O . THR A 1 108 ? 22.202 7.899 -10.864 1.00 67.69 108 THR A O 1
ATOM 854 N N . GLY A 1 109 ? 23.587 7.932 -12.634 1.00 78.38 109 GLY A N 1
ATOM 855 C CA . GLY A 1 109 ? 24.833 7.974 -11.860 1.00 78.38 109 GLY A CA 1
ATOM 856 C C . GLY A 1 109 ? 25.113 6.708 -11.035 1.00 78.38 109 GLY A C 1
ATOM 857 O O . GLY A 1 109 ? 26.115 6.648 -10.329 1.00 78.38 109 GLY A O 1
ATOM 858 N N . ARG A 1 110 ? 24.242 5.686 -11.099 1.00 78.69 110 ARG A N 1
ATOM 859 C CA . ARG A 1 110 ? 24.399 4.379 -10.431 1.00 78.69 110 ARG A CA 1
ATOM 860 C C . ARG A 1 110 ? 23.921 3.217 -11.321 1.00 78.69 110 ARG A C 1
ATOM 862 O O . ARG A 1 110 ? 22.886 3.384 -11.977 1.00 78.69 110 ARG A O 1
ATOM 869 N N . PRO A 1 111 ? 24.617 2.056 -11.309 1.00 81.38 111 PRO A N 1
ATOM 870 C CA . PRO A 1 111 ? 24.149 0.788 -11.882 1.00 81.38 111 PRO A CA 1
ATOM 871 C C . PRO A 1 111 ? 22.704 0.468 -11.541 1.00 81.38 111 PRO A C 1
ATOM 873 O O . PRO A 1 111 ? 22.280 0.582 -10.388 1.00 81.38 111 PRO A O 1
ATOM 876 N N . LEU A 1 112 ? 21.941 0.047 -12.555 1.00 89.44 112 LEU A N 1
ATOM 877 C CA . LEU A 1 112 ? 20.674 -0.617 -12.295 1.00 89.44 112 LEU A CA 1
ATOM 878 C C . LEU A 1 112 ? 20.978 -1.928 -11.578 1.00 89.44 112 LEU A C 1
ATOM 880 O O . LEU A 1 112 ? 21.846 -2.690 -11.987 1.00 89.44 112 LEU A O 1
ATOM 884 N N . THR A 1 113 ? 20.238 -2.206 -10.513 1.00 89.31 113 THR A N 1
ATOM 885 C CA . THR A 1 113 ? 20.327 -3.509 -9.854 1.00 89.31 113 THR A CA 1
ATOM 886 C C . THR A 1 113 ? 19.769 -4.597 -10.769 1.00 89.31 113 THR A C 1
ATOM 888 O O . THR A 1 113 ? 18.852 -4.337 -11.556 1.00 89.31 113 THR A O 1
ATOM 891 N N . ASP A 1 114 ? 20.224 -5.839 -10.602 1.00 91.94 114 ASP A N 1
ATOM 892 C CA . ASP A 1 114 ? 19.711 -6.996 -11.352 1.00 91.94 114 ASP A CA 1
ATOM 893 C C . ASP A 1 114 ? 18.184 -7.105 -11.298 1.00 91.94 114 ASP A C 1
ATOM 895 O O . ASP A 1 114 ? 17.527 -7.471 -12.274 1.00 91.94 114 ASP A O 1
ATOM 899 N N . LYS A 1 115 ? 17.592 -6.731 -10.157 1.00 89.81 115 LYS A N 1
ATOM 900 C CA . LYS A 1 115 ? 16.141 -6.666 -9.982 1.00 89.81 115 LYS A CA 1
ATOM 901 C C . LYS A 1 115 ? 15.500 -5.629 -10.903 1.00 89.81 115 LYS A C 1
ATOM 903 O O . LYS A 1 115 ? 14.499 -5.939 -11.543 1.00 89.81 115 LYS A O 1
ATOM 908 N N . SER A 1 116 ? 16.059 -4.423 -10.977 1.00 89.50 116 SER A N 1
ATOM 909 C CA . SER A 1 116 ? 15.561 -3.371 -11.867 1.00 89.50 116 SER A CA 1
ATOM 910 C C . SER A 1 116 ? 15.679 -3.781 -13.333 1.00 89.50 116 SER A C 1
ATOM 912 O O . SER A 1 116 ? 14.719 -3.614 -14.084 1.00 89.50 116 SER A O 1
ATOM 914 N N . VAL A 1 117 ? 16.811 -4.373 -13.733 1.00 93.62 117 VAL A N 1
ATOM 915 C CA . VAL A 1 117 ? 17.001 -4.899 -15.096 1.00 93.62 117 VAL A CA 1
ATOM 916 C C . VAL A 1 117 ? 15.960 -5.978 -15.394 1.00 93.62 117 VAL A C 1
ATOM 918 O O . VAL A 1 117 ? 15.232 -5.877 -16.378 1.00 93.62 117 VAL A O 1
ATOM 921 N N . LYS A 1 118 ? 15.793 -6.957 -14.500 1.00 93.44 118 LYS A N 1
ATOM 922 C CA . LYS A 1 118 ? 14.773 -8.007 -14.622 1.00 93.44 118 LYS A CA 1
ATOM 923 C C . LYS A 1 118 ? 13.352 -7.447 -14.730 1.00 93.44 118 LYS A C 1
ATOM 925 O O . LYS A 1 118 ? 12.572 -7.948 -15.538 1.00 93.44 118 LYS A O 1
ATOM 930 N N . ASP A 1 119 ? 13.001 -6.424 -13.952 1.00 90.50 119 ASP A N 1
ATOM 931 C CA . ASP A 1 119 ? 11.677 -5.793 -14.008 1.00 90.50 119 ASP A CA 1
ATOM 932 C C . ASP A 1 119 ? 11.431 -5.114 -15.369 1.00 90.50 119 ASP A C 1
ATOM 934 O O . ASP A 1 119 ? 10.342 -5.262 -15.935 1.00 90.50 119 ASP A O 1
ATOM 938 N N . ILE A 1 120 ? 12.442 -4.429 -15.923 1.00 92.50 120 ILE A N 1
ATOM 939 C CA . ILE A 1 120 ? 12.400 -3.822 -17.267 1.00 92.50 120 ILE A CA 1
ATOM 940 C C . ILE A 1 120 ? 12.255 -4.909 -18.332 1.00 92.50 120 ILE A C 1
ATOM 942 O O . ILE A 1 120 ? 11.341 -4.835 -19.153 1.00 92.50 120 ILE A O 1
ATOM 946 N N . LEU A 1 121 ? 13.097 -5.946 -18.292 1.00 94.62 121 LEU A N 1
ATOM 947 C CA . LEU A 1 121 ? 13.041 -7.063 -19.237 1.00 94.62 121 LEU A CA 1
ATOM 948 C C . LEU A 1 121 ? 11.724 -7.834 -19.133 1.00 94.62 121 LEU A C 1
ATOM 950 O O . LEU A 1 121 ? 11.202 -8.291 -20.142 1.00 94.62 121 LEU A O 1
ATOM 954 N N . GLY A 1 122 ? 11.131 -7.929 -17.944 1.00 93.75 122 GLY A N 1
ATOM 955 C CA . GLY A 1 122 ? 9.809 -8.514 -17.749 1.00 93.75 122 GLY A CA 1
ATOM 956 C C . GLY A 1 122 ? 8.692 -7.703 -18.410 1.00 93.75 122 GLY A C 1
ATOM 957 O O . GLY A 1 122 ? 7.744 -8.288 -18.936 1.00 93.75 122 GLY A O 1
ATOM 958 N N . GLN A 1 123 ? 8.791 -6.368 -18.426 1.00 91.69 123 GLN A N 1
ATOM 959 C CA . GLN A 1 123 ? 7.879 -5.537 -19.220 1.00 91.69 123 GLN A CA 1
ATOM 960 C C . GLN A 1 123 ? 8.170 -5.681 -20.713 1.00 91.69 123 GLN A C 1
ATOM 962 O O . GLN A 1 123 ? 7.243 -5.911 -21.485 1.00 91.69 123 GLN A O 1
ATOM 967 N N . PHE A 1 124 ? 9.442 -5.631 -21.111 1.00 91.69 124 PHE A N 1
ATOM 968 C CA . PHE A 1 124 ? 9.856 -5.772 -22.503 1.00 91.69 124 PHE A CA 1
ATOM 969 C C . PHE A 1 124 ? 9.463 -7.134 -23.093 1.00 91.69 124 PHE A C 1
ATOM 971 O O . PHE A 1 124 ? 8.987 -7.198 -24.218 1.00 91.69 124 PHE A O 1
ATOM 978 N N . ARG A 1 125 ? 9.511 -8.222 -22.315 1.00 93.62 125 ARG A N 1
ATOM 979 C CA . ARG A 1 125 ? 9.015 -9.545 -22.723 1.00 93.62 125 ARG A CA 1
ATOM 980 C C . ARG A 1 125 ? 7.571 -9.486 -23.207 1.00 93.62 125 ARG A C 1
ATOM 982 O O . ARG A 1 125 ? 7.256 -10.078 -24.226 1.00 93.62 125 ARG A O 1
ATOM 989 N N . LYS A 1 126 ? 6.695 -8.749 -22.517 1.00 89.75 126 LYS A N 1
ATOM 990 C CA . LYS A 1 126 ? 5.288 -8.605 -22.932 1.00 89.75 126 LYS A CA 1
ATOM 991 C C . LYS A 1 126 ? 5.163 -7.906 -24.286 1.00 89.75 126 LYS A C 1
ATOM 993 O O . LYS A 1 126 ? 4.252 -8.213 -25.042 1.00 89.75 126 LYS A O 1
ATOM 998 N N . VAL A 1 127 ? 6.085 -6.995 -24.591 1.00 86.38 127 VAL A N 1
ATOM 999 C CA . VAL A 1 127 ? 6.188 -6.330 -25.899 1.00 86.38 127 VAL A CA 1
ATOM 1000 C C . VAL A 1 127 ? 6.575 -7.344 -26.961 1.00 86.38 127 VAL A C 1
ATOM 1002 O O . VAL A 1 127 ? 5.905 -7.456 -27.983 1.00 86.38 127 VAL A O 1
ATOM 1005 N N . LEU A 1 128 ? 7.608 -8.137 -26.673 1.00 90.25 128 LEU A N 1
ATOM 1006 C CA . LEU A 1 128 ? 8.083 -9.200 -27.550 1.00 90.25 128 LEU A CA 1
ATOM 1007 C C . LEU A 1 128 ? 7.007 -10.255 -27.829 1.00 90.25 128 LEU A C 1
ATOM 1009 O O . LEU A 1 128 ? 6.881 -10.679 -28.971 1.00 90.25 128 LEU A O 1
ATOM 1013 N N . VAL A 1 129 ? 6.204 -10.635 -26.830 1.00 90.62 129 VAL A N 1
ATOM 1014 C CA . VAL A 1 129 ? 5.050 -11.542 -26.994 1.00 90.62 129 VAL A CA 1
ATOM 1015 C C . VAL A 1 129 ? 4.079 -10.992 -28.038 1.00 90.62 129 VAL A C 1
ATOM 1017 O O . VAL A 1 129 ? 3.708 -11.704 -28.965 1.00 90.62 129 VAL A O 1
ATOM 1020 N N . VAL A 1 130 ? 3.708 -9.714 -27.927 1.00 86.00 130 VAL A N 1
ATOM 1021 C CA . VAL A 1 130 ? 2.737 -9.086 -28.837 1.00 86.00 130 VAL A CA 1
ATOM 1022 C C . VAL A 1 130 ? 3.250 -9.026 -30.276 1.00 86.00 130 VAL A C 1
ATOM 1024 O O . VAL A 1 130 ? 2.474 -9.245 -31.198 1.00 86.00 130 VAL A O 1
ATOM 1027 N N . VAL A 1 131 ? 4.553 -8.814 -30.486 1.00 87.81 131 VAL A N 1
ATOM 1028 C CA . VAL A 1 131 ? 5.150 -8.802 -31.837 1.00 87.81 131 VAL A CA 1
ATOM 1029 C C . VAL A 1 131 ? 5.619 -10.184 -32.324 1.00 87.81 131 VAL A C 1
ATOM 1031 O O . VAL A 1 131 ? 6.303 -10.265 -33.343 1.00 87.81 131 VAL A O 1
ATOM 1034 N N . GLY A 1 132 ? 5.302 -11.269 -31.604 1.00 91.81 132 GLY A N 1
ATOM 1035 C CA . GLY A 1 132 ? 5.659 -12.643 -31.991 1.00 91.81 132 GLY A CA 1
ATOM 1036 C C . GLY A 1 132 ? 7.151 -12.987 -31.861 1.00 91.81 132 GLY A C 1
ATOM 1037 O O . GLY A 1 132 ? 7.657 -13.861 -32.561 1.00 91.81 132 GLY A O 1
ATOM 1038 N N . LYS A 1 133 ? 7.882 -12.291 -30.986 1.00 94.12 133 LYS A N 1
ATOM 1039 C CA . LYS A 1 133 ? 9.344 -12.388 -30.815 1.00 94.12 133 LYS A CA 1
ATOM 1040 C C . LYS A 1 133 ? 9.788 -12.684 -29.385 1.00 94.12 133 LYS A C 1
ATOM 1042 O O . LYS A 1 133 ? 10.913 -12.373 -29.006 1.00 94.12 133 LYS A O 1
ATOM 1047 N N . GLU A 1 134 ? 8.923 -13.276 -28.566 1.00 95.12 134 GLU A N 1
ATOM 1048 C CA . GLU A 1 134 ? 9.238 -13.610 -27.166 1.00 95.12 134 GLU A CA 1
ATOM 1049 C C . GLU A 1 134 ? 10.499 -14.472 -27.004 1.00 95.12 134 GLU A C 1
ATOM 1051 O O . GLU A 1 134 ? 11.231 -14.304 -26.029 1.00 95.12 134 GLU A O 1
ATOM 1056 N N . HIS A 1 135 ? 10.789 -15.321 -27.996 1.00 94.94 135 HIS A N 1
ATOM 1057 C CA . HIS A 1 135 ? 11.973 -16.178 -28.054 1.00 94.94 135 HIS A CA 1
ATOM 1058 C C . HIS A 1 135 ? 13.293 -15.392 -28.102 1.00 94.94 135 HIS A C 1
ATOM 1060 O O . HIS A 1 135 ? 14.343 -15.958 -27.821 1.00 94.94 135 HIS A O 1
ATOM 1066 N N . MET A 1 136 ? 13.263 -14.096 -28.442 1.00 95.50 136 MET A N 1
ATOM 1067 C CA . MET A 1 136 ? 14.471 -13.268 -28.488 1.00 95.50 136 MET A CA 1
ATOM 1068 C C . MET A 1 136 ? 14.999 -12.887 -27.104 1.00 95.50 136 MET A C 1
ATOM 1070 O O . MET A 1 136 ? 16.152 -12.480 -26.993 1.00 95.50 136 MET A O 1
ATOM 1074 N N . LEU A 1 137 ? 14.172 -12.987 -26.059 1.00 95.50 137 LEU A N 1
ATOM 1075 C CA . LEU A 1 137 ? 14.596 -12.728 -24.690 1.00 95.50 137 LEU A CA 1
ATOM 1076 C C . LEU A 1 137 ? 14.884 -14.052 -23.984 1.00 95.50 137 LEU A C 1
ATOM 1078 O O . LEU A 1 137 ? 13.962 -14.794 -23.620 1.00 95.50 137 LEU A O 1
ATOM 1082 N N . ARG A 1 138 ? 16.171 -14.304 -23.745 1.00 95.00 138 ARG A N 1
ATOM 1083 C CA . ARG A 1 138 ? 16.649 -15.485 -23.025 1.00 95.00 138 ARG A CA 1
ATOM 1084 C C . ARG A 1 138 ? 16.193 -15.470 -21.562 1.00 95.00 138 ARG A C 1
ATOM 1086 O O . ARG A 1 138 ? 15.513 -14.549 -21.086 1.00 95.00 138 ARG A O 1
ATOM 1093 N N . ASP A 1 139 ? 16.503 -16.540 -20.847 1.00 93.88 139 ASP A N 1
ATOM 1094 C CA . ASP A 1 139 ? 16.306 -16.589 -19.406 1.00 93.88 139 ASP A CA 1
ATOM 1095 C C . ASP A 1 139 ? 17.179 -15.537 -18.699 1.00 93.88 139 ASP A C 1
ATOM 1097 O O . ASP A 1 139 ? 18.240 -15.146 -19.170 1.00 93.88 139 ASP A O 1
ATOM 1101 N N . TYR A 1 140 ? 16.735 -15.040 -17.545 1.00 94.56 140 TYR A N 1
ATOM 1102 C CA . TYR A 1 140 ? 17.475 -13.979 -16.853 1.00 94.56 140 TYR A CA 1
ATOM 1103 C C . TYR A 1 140 ? 18.870 -14.428 -16.387 1.00 94.56 140 TYR A C 1
ATOM 1105 O O . TYR A 1 140 ? 19.769 -13.597 -16.283 1.00 94.56 140 TYR A O 1
ATOM 1113 N N . ALA A 1 141 ? 19.057 -15.728 -16.139 1.00 93.62 141 ALA A N 1
ATOM 1114 C CA . ALA A 1 141 ? 20.332 -16.278 -15.696 1.00 93.62 141 ALA A CA 1
ATOM 1115 C C . ALA A 1 141 ? 21.402 -16.251 -16.800 1.00 93.62 141 ALA A C 1
ATOM 1117 O O . ALA A 1 141 ? 22.555 -15.965 -16.482 1.00 93.62 141 ALA A O 1
ATOM 1118 N N . SER A 1 142 ? 21.051 -16.443 -18.080 1.00 95.38 142 SER A N 1
ATOM 1119 C CA . SER A 1 142 ? 22.023 -16.300 -19.182 1.00 95.38 142 SER A CA 1
ATOM 1120 C C . SER A 1 142 ? 22.518 -14.868 -19.389 1.00 95.38 142 SER A C 1
ATOM 1122 O O . SER A 1 142 ? 23.588 -14.672 -19.956 1.00 95.38 142 SER A O 1
ATOM 1124 N N . TYR A 1 143 ? 21.790 -13.873 -18.875 1.00 95.25 143 TYR A N 1
ATOM 1125 C CA . TYR A 1 143 ? 22.244 -12.482 -18.785 1.00 95.25 143 TYR A CA 1
ATOM 1126 C C . TYR A 1 143 ? 23.072 -12.192 -17.520 1.00 95.25 143 TYR A C 1
ATOM 1128 O O . TYR A 1 143 ? 23.395 -11.040 -17.235 1.00 95.25 143 TYR A O 1
ATOM 1136 N N . GLY A 1 144 ? 23.362 -13.211 -16.707 1.00 94.69 144 GLY A N 1
ATOM 1137 C CA . GLY A 1 144 ? 24.070 -13.056 -15.439 1.00 94.69 144 GLY A CA 1
ATOM 1138 C C . GLY A 1 144 ? 23.254 -12.367 -14.341 1.00 94.69 144 GLY A C 1
ATOM 1139 O O . GLY A 1 144 ? 23.831 -12.000 -13.323 1.00 94.69 144 GLY A O 1
ATOM 1140 N N . LEU A 1 145 ? 21.932 -12.199 -14.505 1.00 93.06 145 LEU A N 1
ATOM 1141 C CA . LEU A 1 145 ? 21.087 -11.526 -13.513 1.00 93.06 145 LEU A CA 1
ATOM 1142 C C . LEU A 1 145 ? 20.844 -12.439 -12.306 1.00 93.06 145 LEU A C 1
ATOM 1144 O O . LEU A 1 145 ? 20.071 -13.403 -12.363 1.00 93.06 145 LEU A O 1
ATOM 1148 N N . ARG A 1 146 ? 21.454 -12.097 -11.174 1.00 89.31 146 ARG A N 1
ATOM 1149 C CA . ARG A 1 146 ? 21.385 -12.838 -9.913 1.00 89.31 146 ARG A CA 1
ATOM 1150 C C . ARG A 1 146 ? 20.260 -12.287 -9.051 1.00 89.31 146 ARG A C 1
ATOM 1152 O O . ARG A 1 146 ? 20.468 -11.625 -8.042 1.00 89.31 146 ARG A O 1
ATOM 1159 N N . VAL A 1 147 ? 19.021 -12.583 -9.437 1.00 79.50 147 VAL A N 1
ATOM 1160 C CA . VAL A 1 147 ? 17.860 -12.295 -8.581 1.00 79.50 147 VAL A CA 1
ATOM 1161 C C . VAL A 1 147 ? 17.464 -13.572 -7.860 1.00 79.50 147 VAL A C 1
ATOM 1163 O O . VAL A 1 147 ? 16.580 -14.298 -8.327 1.00 79.50 147 VAL A O 1
ATOM 1166 N N . SER A 1 148 ? 18.114 -13.862 -6.731 1.00 77.81 148 SER A N 1
ATOM 1167 C CA . SER A 1 148 ? 17.667 -14.974 -5.899 1.00 77.81 148 SER A CA 1
ATOM 1168 C C . SER A 1 148 ? 16.355 -14.598 -5.207 1.00 77.81 148 SER A C 1
ATOM 1170 O O . SER A 1 148 ? 16.091 -13.440 -4.875 1.00 77.81 148 SER A O 1
ATOM 1172 N N . ARG A 1 149 ? 15.480 -15.582 -4.992 1.00 70.44 149 ARG A N 1
ATOM 1173 C CA . ARG A 1 149 ? 14.252 -15.357 -4.220 1.00 70.44 149 ARG A CA 1
ATOM 1174 C C . ARG A 1 149 ? 14.567 -15.018 -2.760 1.00 70.44 149 ARG A C 1
ATOM 1176 O O . ARG A 1 149 ? 13.868 -14.192 -2.184 1.00 70.44 149 ARG A O 1
ATOM 1183 N N . LYS A 1 150 ? 15.648 -15.593 -2.215 1.00 71.75 150 LYS A N 1
ATOM 1184 C CA . LYS A 1 150 ? 16.157 -15.302 -0.867 1.00 71.75 150 LYS A CA 1
ATOM 1185 C C . LYS A 1 150 ? 16.544 -13.830 -0.711 1.00 71.75 150 LYS A C 1
ATOM 1187 O O . LYS A 1 150 ? 16.250 -13.243 0.317 1.00 71.75 150 LYS A O 1
ATOM 1192 N N . ASP A 1 151 ? 17.068 -13.192 -1.758 1.00 67.62 151 ASP A N 1
ATOM 1193 C CA . ASP A 1 151 ? 17.361 -11.751 -1.732 1.00 67.62 151 ASP A CA 1
ATOM 1194 C C . ASP A 1 151 ? 16.117 -10.874 -1.598 1.00 67.62 151 ASP A C 1
ATOM 1196 O O . ASP A 1 151 ? 16.220 -9.703 -1.236 1.00 67.62 151 ASP A O 1
ATOM 1200 N N . LEU A 1 152 ? 14.939 -11.416 -1.909 1.00 69.19 152 LEU A N 1
ATOM 1201 C CA . LEU A 1 152 ? 13.678 -10.706 -1.769 1.00 69.19 152 LEU A CA 1
ATOM 1202 C C . LEU A 1 152 ? 13.064 -10.904 -0.373 1.00 69.19 152 LEU A C 1
ATOM 1204 O O . LEU A 1 152 ? 12.312 -10.035 0.062 1.00 69.19 152 LEU A O 1
ATOM 1208 N N . GLU A 1 153 ? 13.387 -12.002 0.315 1.00 79.12 153 GLU A N 1
ATOM 1209 C CA . GLU A 1 153 ? 12.944 -12.341 1.676 1.00 79.12 153 GLU A CA 1
ATOM 1210 C C . GLU A 1 153 ? 13.866 -11.675 2.710 1.00 79.12 153 GLU A C 1
ATOM 1212 O O . GLU A 1 153 ? 14.684 -12.325 3.355 1.00 79.12 153 GLU A O 1
ATOM 1217 N N . ARG A 1 154 ? 13.768 -10.345 2.825 1.00 86.31 154 ARG A N 1
ATOM 1218 C CA . ARG A 1 154 ? 14.525 -9.542 3.798 1.00 86.31 154 ARG A CA 1
ATOM 1219 C C . ARG A 1 154 ? 13.557 -8.907 4.801 1.00 86.31 154 ARG A C 1
ATOM 1221 O O . ARG A 1 154 ? 13.146 -7.764 4.574 1.00 86.31 154 ARG A O 1
ATOM 1228 N N . PRO A 1 155 ? 13.125 -9.648 5.839 1.00 93.81 155 PRO A N 1
ATOM 1229 C CA . PRO A 1 155 ? 12.348 -9.061 6.921 1.00 93.81 155 PRO A CA 1
ATOM 1230 C C . PRO A 1 155 ? 13.169 -7.963 7.600 1.00 93.81 155 PRO A C 1
ATOM 1232 O O . PRO A 1 155 ? 14.393 -8.059 7.704 1.00 93.81 155 PRO A O 1
ATOM 1235 N N . ILE A 1 156 ? 12.496 -6.891 8.006 1.00 95.62 156 ILE A N 1
ATOM 1236 C CA . ILE A 1 156 ? 13.140 -5.761 8.676 1.00 95.62 156 ILE A CA 1
ATOM 1237 C C . ILE A 1 156 ? 13.445 -6.155 10.122 1.00 95.62 156 ILE A C 1
ATOM 1239 O O . ILE A 1 156 ? 12.550 -6.600 10.834 1.00 95.62 156 ILE A O 1
ATOM 1243 N N . ALA A 1 157 ? 14.689 -5.964 10.557 1.00 96.12 157 ALA A N 1
ATOM 1244 C CA . ALA A 1 157 ? 15.033 -5.963 11.973 1.00 96.12 157 ALA A CA 1
ATOM 1245 C C . ALA A 1 157 ? 14.869 -4.535 12.504 1.00 96.12 157 ALA A C 1
ATOM 1247 O O . ALA A 1 157 ? 15.432 -3.602 11.931 1.00 96.12 157 ALA A O 1
ATOM 1248 N N . PHE A 1 158 ? 14.076 -4.368 13.559 1.00 96.88 158 PHE A N 1
ATOM 1249 C CA . PHE A 1 158 ? 13.853 -3.070 14.188 1.00 96.88 158 PHE A CA 1
ATOM 1250 C C . PHE A 1 158 ? 14.841 -2.877 15.340 1.00 96.88 158 PHE A C 1
ATOM 1252 O O . PHE A 1 158 ? 14.995 -3.805 16.136 1.00 96.88 158 PHE A O 1
ATOM 1259 N N . PRO A 1 159 ? 15.514 -1.717 15.441 1.00 96.88 159 PRO A N 1
ATOM 1260 C CA . PRO A 1 159 ? 16.325 -1.410 16.610 1.00 96.88 159 PRO A CA 1
ATOM 1261 C C . PRO A 1 159 ? 15.437 -1.217 17.851 1.00 96.88 159 PRO A C 1
ATOM 1263 O O . PRO A 1 159 ? 14.240 -0.942 17.737 1.00 96.88 159 PRO A O 1
ATOM 1266 N N . GLU A 1 160 ? 16.023 -1.377 19.039 1.00 94.44 160 GLU A N 1
ATOM 1267 C CA . GLU A 1 160 ? 15.297 -1.354 20.321 1.00 94.44 160 GLU A CA 1
ATOM 1268 C C . GLU A 1 160 ? 14.565 -0.020 20.555 1.00 94.44 160 GLU A C 1
ATOM 1270 O O . GLU A 1 160 ? 13.431 0.023 21.035 1.00 94.44 160 GLU A O 1
ATOM 1275 N N . ASP A 1 161 ? 15.185 1.081 20.137 1.00 96.62 161 ASP A N 1
ATOM 1276 C CA . ASP A 1 161 ? 14.673 2.445 20.245 1.00 96.62 161 ASP A CA 1
ATOM 1277 C C . ASP A 1 161 ? 13.702 2.840 19.119 1.00 96.62 161 ASP A C 1
ATOM 1279 O O . ASP A 1 161 ? 13.110 3.922 19.177 1.00 96.62 161 ASP A O 1
ATOM 1283 N N . TRP A 1 162 ? 13.438 1.964 18.139 1.00 97.62 162 TRP A N 1
ATOM 1284 C CA . TRP A 1 162 ? 12.580 2.286 16.990 1.00 97.62 162 TRP A CA 1
ATOM 1285 C C . TRP A 1 162 ? 11.198 2.790 17.406 1.00 97.62 162 TRP A C 1
ATOM 1287 O O . TRP A 1 162 ? 10.649 3.693 16.781 1.00 97.62 162 TRP A O 1
ATOM 1297 N N . LYS A 1 163 ? 10.617 2.240 18.479 1.00 97.12 163 LYS A N 1
ATOM 1298 C CA . LYS A 1 163 ? 9.313 2.695 18.992 1.00 97.12 163 LYS A CA 1
ATOM 1299 C C . LYS A 1 163 ? 9.348 4.153 19.446 1.00 97.12 163 LYS A C 1
ATOM 1301 O O . LYS A 1 163 ? 8.382 4.878 19.213 1.00 97.12 163 LYS A O 1
ATOM 1306 N N . VAL A 1 164 ? 10.443 4.574 20.081 1.00 97.75 164 VAL A N 1
ATOM 1307 C CA . VAL A 1 164 ? 10.640 5.950 20.553 1.00 97.75 164 VAL A CA 1
ATOM 1308 C C . VAL A 1 164 ? 10.768 6.881 19.350 1.00 97.75 164 VAL A C 1
ATOM 1310 O O . VAL A 1 164 ? 10.039 7.870 19.253 1.00 97.75 164 VAL A O 1
ATOM 1313 N N . GLU A 1 165 ? 11.606 6.520 18.376 1.00 98.00 165 GLU A N 1
ATOM 1314 C CA . GLU A 1 165 ? 11.746 7.286 17.133 1.00 98.00 165 GLU A CA 1
ATOM 1315 C C . GLU A 1 165 ? 10.431 7.360 16.346 1.00 98.00 165 GLU A C 1
ATOM 1317 O O . GLU A 1 165 ? 10.062 8.416 15.821 1.00 98.00 165 GLU A O 1
ATOM 1322 N N . ARG A 1 166 ? 9.683 6.251 16.293 1.00 98.12 166 ARG A N 1
ATOM 1323 C CA . ARG A 1 166 ? 8.399 6.156 15.596 1.00 98.12 166 ARG A CA 1
ATOM 1324 C C . ARG A 1 166 ? 7.310 6.987 16.261 1.00 98.12 166 ARG A C 1
ATOM 1326 O O . ARG A 1 166 ? 6.476 7.541 15.537 1.00 98.12 166 ARG A O 1
ATOM 1333 N N . ALA A 1 167 ? 7.318 7.095 17.588 1.00 98.25 167 ALA A N 1
ATOM 1334 C CA . ALA A 1 167 ? 6.434 7.984 18.335 1.00 98.25 167 ALA A CA 1
ATOM 1335 C C . ALA A 1 167 ? 6.774 9.457 18.062 1.00 98.25 167 ALA A C 1
ATOM 1337 O O . ALA A 1 167 ? 5.890 10.229 17.701 1.00 98.25 167 ALA A O 1
ATOM 1338 N N . ALA A 1 168 ? 8.056 9.837 18.094 1.00 98.31 168 ALA A N 1
ATOM 1339 C CA . ALA A 1 168 ? 8.474 11.192 17.724 1.00 98.31 168 ALA A CA 1
ATOM 1340 C C . ALA A 1 168 ? 8.119 11.530 16.261 1.00 98.31 168 ALA A C 1
ATOM 1342 O O . ALA A 1 168 ? 7.705 12.645 15.945 1.00 98.31 168 ALA A O 1
ATOM 1343 N N . PHE A 1 169 ? 8.252 10.562 15.350 1.00 98.44 169 PHE A N 1
ATOM 1344 C CA . PHE A 1 169 ? 7.808 10.697 13.962 1.00 98.44 169 PHE A CA 1
ATOM 1345 C C . PHE A 1 169 ? 6.292 10.886 13.847 1.00 98.44 169 PHE A C 1
ATOM 1347 O O . PHE A 1 169 ? 5.844 11.698 13.039 1.00 98.44 169 PHE A O 1
ATOM 1354 N N . GLN A 1 170 ? 5.509 10.177 14.664 1.00 98.50 170 GLN A N 1
ATOM 1355 C CA . GLN A 1 170 ? 4.057 10.327 14.722 1.00 98.50 170 GLN A CA 1
ATOM 1356 C C . GLN A 1 170 ? 3.660 11.758 15.109 1.00 98.50 170 GLN A C 1
ATOM 1358 O O . GLN A 1 170 ? 2.860 12.363 14.398 1.00 98.50 170 GLN A O 1
ATOM 1363 N N . SER A 1 171 ? 4.283 12.337 16.140 1.00 98.38 171 SER A N 1
ATOM 1364 C CA . SER A 1 171 ? 4.040 13.733 16.535 1.00 98.38 171 SER A CA 1
ATOM 1365 C C . SER A 1 171 ? 4.325 14.711 15.390 1.00 98.38 171 SER A C 1
ATOM 1367 O O . SER A 1 171 ? 3.490 15.553 15.072 1.00 98.38 171 SER A O 1
ATOM 1369 N N . ARG A 1 172 ? 5.439 14.533 14.664 1.00 98.44 172 ARG A N 1
ATOM 1370 C CA . ARG A 1 172 ? 5.750 15.370 13.489 1.00 98.44 172 ARG A CA 1
ATOM 1371 C C . ARG A 1 172 ? 4.723 15.226 12.362 1.00 98.44 172 ARG A C 1
ATOM 1373 O O . ARG A 1 172 ? 4.452 16.190 11.653 1.00 98.44 172 ARG A O 1
ATOM 1380 N N . MET A 1 173 ? 4.173 14.029 12.149 1.00 98.38 173 MET A N 1
ATOM 1381 C CA . MET A 1 173 ? 3.115 13.802 11.153 1.00 98.38 173 MET A CA 1
ATOM 1382 C C . MET A 1 173 ? 1.816 14.520 11.535 1.00 98.38 173 MET A C 1
ATOM 1384 O O . MET A 1 173 ? 1.166 15.096 10.663 1.00 98.38 173 MET A O 1
ATOM 1388 N N . GLU A 1 174 ? 1.473 14.524 12.822 1.00 97.69 174 GLU A N 1
ATOM 1389 C CA . GLU A 1 174 ? 0.312 15.236 13.369 1.00 97.69 174 GLU A CA 1
ATOM 1390 C C . GLU A 1 174 ? 0.436 16.752 13.197 1.00 97.69 174 GLU A C 1
ATOM 1392 O O . GLU A 1 174 ? -0.518 17.396 12.762 1.00 97.69 174 GLU A O 1
ATOM 1397 N N . GLU A 1 175 ? 1.633 17.307 13.400 1.00 98.06 175 GLU A N 1
ATOM 1398 C CA . GLU A 1 175 ? 1.926 18.726 13.151 1.00 98.06 175 GLU A CA 1
ATOM 1399 C C . GLU A 1 175 ? 1.729 19.144 11.681 1.00 98.06 175 GLU A C 1
ATOM 1401 O O . GLU A 1 175 ? 1.496 20.320 11.401 1.00 98.06 175 GLU A O 1
ATOM 1406 N N . LYS A 1 176 ? 1.832 18.220 10.708 1.00 98.12 176 LYS A N 1
ATOM 1407 C CA . LYS A 1 176 ? 1.613 18.556 9.284 1.00 98.12 176 LYS A CA 1
ATOM 1408 C C . LYS A 1 176 ? 0.145 18.764 8.953 1.00 98.12 176 LYS A C 1
ATOM 1410 O O . LYS A 1 176 ? -0.174 19.652 8.163 1.00 98.12 176 LYS A O 1
ATOM 1415 N N . ALA A 1 177 ? -0.709 17.899 9.481 1.00 97.69 177 ALA A N 1
ATOM 1416 C CA . ALA A 1 177 ? -2.159 18.004 9.454 1.00 97.69 177 ALA A CA 1
ATOM 1417 C C . ALA A 1 177 ? -2.736 16.873 10.308 1.00 97.69 177 ALA A C 1
ATOM 1419 O O . ALA A 1 177 ? -2.265 15.736 10.240 1.00 97.69 177 ALA A O 1
ATOM 1420 N N . GLU A 1 178 ? -3.826 17.150 11.012 1.00 97.56 178 GLU A N 1
ATOM 1421 C CA . GLU A 1 178 ? -4.474 16.171 11.886 1.00 97.56 178 GLU A CA 1
ATOM 1422 C C . GLU A 1 178 ? -4.849 14.868 11.152 1.00 97.56 178 GLU A C 1
ATOM 1424 O O . GLU A 1 178 ? -4.529 13.775 11.621 1.00 97.56 178 GLU A O 1
ATOM 1429 N N . TRP A 1 179 ? -5.412 14.962 9.939 1.00 97.69 179 TRP A N 1
ATOM 1430 C CA . TRP A 1 179 ? -5.761 13.784 9.131 1.00 97.69 179 TRP A CA 1
ATOM 1431 C C . TRP A 1 179 ? -4.553 12.951 8.690 1.00 97.69 179 TRP A C 1
ATOM 1433 O O . TRP A 1 179 ? -4.661 11.734 8.529 1.00 97.69 179 TRP A O 1
ATOM 1443 N N . ILE A 1 180 ? -3.392 13.587 8.498 1.00 98.31 180 ILE A N 1
ATOM 1444 C CA . ILE A 1 180 ? -2.139 12.901 8.159 1.00 98.31 180 ILE A CA 1
ATOM 1445 C C . ILE A 1 180 ? -1.656 12.105 9.371 1.00 98.31 180 ILE A C 1
ATOM 1447 O O . ILE A 1 180 ? -1.287 10.936 9.226 1.00 98.31 180 ILE A O 1
ATOM 1451 N N 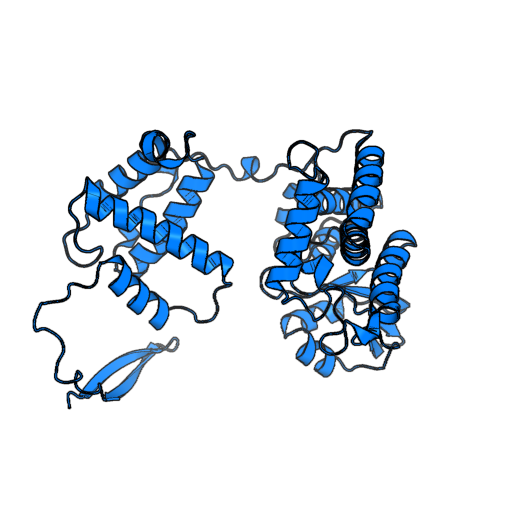. GLY A 1 181 ? -1.715 12.713 10.557 1.00 98.38 181 GLY A N 1
ATOM 1452 C CA . GLY A 1 181 ? -1.445 12.052 11.829 1.00 98.38 181 GLY A CA 1
ATOM 1453 C C . GLY A 1 181 ? -2.353 10.845 12.066 1.00 98.38 181 GLY A C 1
ATOM 1454 O O . GLY A 1 181 ? -1.858 9.730 12.246 1.00 98.38 181 GLY A O 1
ATOM 1455 N N . ALA A 1 182 ? -3.669 11.030 11.952 1.00 98.38 182 ALA A N 1
ATOM 1456 C CA . ALA A 1 182 ? -4.652 9.960 12.121 1.00 98.38 182 ALA A CA 1
ATOM 1457 C C . ALA A 1 182 ? -4.456 8.808 11.108 1.00 98.38 182 ALA A C 1
ATOM 1459 O O . ALA A 1 182 ? -4.470 7.634 11.486 1.00 98.38 182 ALA A O 1
ATOM 1460 N N . ALA A 1 183 ? -4.167 9.109 9.833 1.00 98.31 183 ALA A N 1
ATOM 1461 C CA . ALA A 1 183 ? -3.820 8.086 8.838 1.00 98.31 183 ALA A CA 1
ATOM 1462 C C . ALA A 1 183 ? -2.512 7.341 9.177 1.00 98.31 183 ALA A C 1
ATOM 1464 O O . ALA A 1 183 ? -2.388 6.139 8.915 1.00 98.31 183 ALA A O 1
ATOM 1465 N N . ALA A 1 184 ? -1.508 8.035 9.723 1.00 98.38 184 ALA A N 1
ATOM 1466 C CA . ALA A 1 184 ? -0.241 7.428 10.124 1.00 98.38 184 ALA A CA 1
ATOM 1467 C C . ALA A 1 184 ? -0.398 6.483 11.322 1.00 98.38 184 ALA A C 1
ATOM 1469 O O . ALA A 1 184 ? 0.206 5.406 11.310 1.00 98.38 184 ALA A O 1
ATOM 1470 N N . GLU A 1 185 ? -1.247 6.833 12.287 1.00 98.50 185 GLU A N 1
ATOM 1471 C CA . GLU A 1 185 ? -1.567 5.990 13.441 1.00 98.50 185 GLU A CA 1
ATOM 1472 C C . GLU A 1 185 ? -2.346 4.736 13.027 1.00 98.50 185 GLU A C 1
ATOM 1474 O O . GLU A 1 185 ? -1.934 3.620 13.352 1.00 98.50 185 GLU A O 1
ATOM 1479 N N . LEU A 1 186 ? -3.392 4.886 12.201 1.00 98.56 186 LEU A N 1
ATOM 1480 C CA . LEU A 1 186 ? -4.124 3.750 11.621 1.00 98.56 186 LEU A CA 1
ATOM 1481 C C . LEU A 1 186 ? -3.183 2.808 10.857 1.00 98.56 186 LEU A C 1
ATOM 1483 O O . LEU A 1 186 ? -3.298 1.582 10.900 1.00 98.56 186 LEU A O 1
ATOM 1487 N N . GLY A 1 187 ? -2.212 3.395 10.165 1.00 97.88 187 GLY A N 1
ATOM 1488 C CA . GLY A 1 187 ? -1.164 2.680 9.464 1.00 97.88 187 GLY A CA 1
ATOM 1489 C C . GLY A 1 187 ? -0.277 1.811 10.335 1.00 97.88 187 GLY A C 1
ATOM 1490 O O . GLY A 1 187 ? 0.008 0.678 9.942 1.00 97.88 187 GLY A O 1
ATOM 1491 N N . LEU A 1 188 ? 0.144 2.344 11.480 1.00 98.25 188 LEU A N 1
ATOM 1492 C CA . LEU A 1 188 ? 0.959 1.640 12.464 1.00 98.25 188 LEU A CA 1
ATOM 1493 C C . LEU A 1 188 ? 0.166 0.514 13.134 1.00 98.25 188 LEU A C 1
ATOM 1495 O O . LEU A 1 188 ? 0.661 -0.605 13.212 1.00 98.25 188 LEU A O 1
ATOM 1499 N N . ALA A 1 189 ? -1.077 0.788 13.540 1.00 98.31 189 ALA A N 1
ATOM 1500 C CA . ALA A 1 189 ? -1.901 -0.150 14.302 1.00 98.31 189 ALA A CA 1
ATOM 1501 C C . ALA A 1 189 ? -2.320 -1.412 13.516 1.00 98.31 189 ALA A C 1
ATOM 1503 O O . ALA A 1 189 ? -2.564 -2.455 14.118 1.00 98.31 189 ALA A O 1
ATOM 1504 N N . PHE A 1 190 ? -2.411 -1.328 12.183 1.00 98.38 190 PHE A N 1
ATOM 1505 C CA . PHE A 1 190 ? -2.881 -2.425 11.313 1.00 98.38 190 PHE A CA 1
ATOM 1506 C C . PHE A 1 190 ? -1.863 -2.851 10.235 1.00 98.38 190 PHE A C 1
ATOM 1508 O O . PHE A 1 190 ? -2.167 -3.670 9.356 1.00 98.38 190 PHE A O 1
ATOM 1515 N N . GLY A 1 191 ? -0.673 -2.243 10.202 1.00 97.69 191 GLY A N 1
ATOM 1516 C CA . GLY A 1 191 ? 0.318 -2.511 9.156 1.00 97.69 191 GLY A CA 1
ATOM 1517 C C . GLY A 1 191 ? -0.194 -2.202 7.737 1.00 97.69 191 GLY A C 1
ATOM 1518 O O . GLY A 1 191 ? 0.058 -2.948 6.773 1.00 97.69 191 GLY A O 1
ATOM 1519 N N . LEU A 1 192 ? -0.973 -1.128 7.593 1.00 97.56 192 LEU A N 1
ATOM 1520 C CA . LEU A 1 192 ? -1.608 -0.762 6.325 1.00 97.56 192 LEU A CA 1
ATOM 1521 C C . LEU A 1 192 ? -0.603 -0.157 5.349 1.00 97.56 192 LEU A C 1
ATOM 1523 O O . LEU A 1 192 ? 0.334 0.542 5.737 1.00 97.56 192 LEU A O 1
ATOM 1527 N N . ARG A 1 193 ? -0.834 -0.362 4.052 1.00 95.38 193 ARG A N 1
ATOM 1528 C CA . ARG A 1 193 ? -0.143 0.403 3.002 1.00 95.38 193 ARG A CA 1
ATOM 1529 C C . ARG A 1 193 ? -0.642 1.842 2.985 1.00 95.38 193 ARG A C 1
ATOM 1531 O O . ARG A 1 193 ? -1.774 2.103 3.358 1.00 95.38 193 ARG A O 1
ATOM 1538 N N . GLU A 1 194 ? 0.153 2.750 2.441 1.00 94.75 194 GLU A N 1
ATOM 1539 C CA . GLU A 1 194 ? -0.198 4.170 2.306 1.00 94.75 194 GLU A CA 1
ATOM 1540 C C . GLU A 1 194 ? -1.621 4.415 1.766 1.00 94.75 194 GLU A C 1
ATOM 1542 O O . GLU A 1 194 ? -2.432 5.066 2.414 1.00 94.75 194 GLU A O 1
ATOM 1547 N N . GLN A 1 195 ? -1.974 3.798 0.633 1.00 94.19 195 GLN A N 1
ATOM 1548 C CA . GLN A 1 195 ? -3.313 3.928 0.048 1.00 94.19 195 GLN A CA 1
ATOM 1549 C C . GLN A 1 195 ? -4.426 3.302 0.911 1.00 94.19 195 GLN A C 1
ATOM 1551 O O . GLN A 1 195 ? -5.573 3.730 0.825 1.00 94.19 195 GLN A O 1
ATOM 1556 N N . GLU A 1 196 ? -4.102 2.285 1.711 1.00 96.75 196 GLU A N 1
ATOM 1557 C CA . GLU A 1 196 ? -5.055 1.631 2.613 1.00 96.75 196 GLU A CA 1
ATOM 1558 C C . GLU A 1 196 ? -5.370 2.537 3.815 1.00 96.75 196 GLU A C 1
ATOM 1560 O O . GLU A 1 196 ? -6.532 2.668 4.193 1.00 96.75 196 GLU A O 1
ATOM 1565 N N . ARG A 1 197 ? -4.360 3.230 4.355 1.00 96.38 197 ARG A N 1
ATOM 1566 C CA . ARG A 1 197 ? -4.483 4.160 5.496 1.00 96.38 197 ARG A CA 1
ATOM 1567 C C . ARG A 1 197 ? -5.428 5.319 5.223 1.00 96.38 197 ARG A C 1
ATOM 1569 O O . ARG A 1 197 ? -6.234 5.670 6.067 1.00 96.38 197 ARG A O 1
ATOM 1576 N N . ILE A 1 198 ? -5.338 5.889 4.026 1.00 95.62 198 ILE A N 1
ATOM 1577 C CA . ILE A 1 198 ? -6.107 7.080 3.642 1.00 95.62 198 ILE A CA 1
ATOM 1578 C C . ILE A 1 198 ? -7.517 6.755 3.117 1.00 95.62 198 ILE A C 1
ATOM 1580 O O . ILE A 1 198 ? -8.211 7.642 2.631 1.00 95.62 198 ILE A O 1
ATOM 1584 N N . ARG A 1 199 ? -7.920 5.477 3.122 1.00 95.00 199 ARG A N 1
ATOM 1585 C CA . ARG A 1 199 ? -9.214 5.015 2.584 1.00 95.00 199 ARG A CA 1
ATOM 1586 C C . ARG A 1 199 ? -10.042 4.183 3.557 1.00 95.00 199 ARG A C 1
ATOM 1588 O O . ARG A 1 199 ? -11.234 4.008 3.327 1.00 95.00 199 ARG A O 1
ATOM 1595 N N . SER A 1 200 ? -9.420 3.599 4.575 1.00 95.88 200 SER A N 1
ATOM 1596 C CA . SER A 1 200 ? -10.081 2.645 5.468 1.00 95.88 200 SER A CA 1
ATOM 1597 C C . SER A 1 200 ? -10.646 3.373 6.682 1.00 95.88 200 SER A C 1
ATOM 1599 O O . SER A 1 200 ? -9.910 4.045 7.390 1.00 95.88 200 SER A O 1
ATOM 1601 N N . GLN A 1 201 ? -11.949 3.233 6.911 1.00 95.50 201 GLN A N 1
ATOM 1602 C CA . GLN A 1 201 ? -12.680 3.931 7.985 1.00 95.50 201 GLN A CA 1
ATOM 1603 C C . GLN A 1 201 ? -13.972 3.213 8.408 1.00 95.50 201 GLN A C 1
ATOM 1605 O O . GLN A 1 201 ? -14.531 3.477 9.475 1.00 95.50 201 GLN A O 1
ATOM 1610 N N . ASP A 1 202 ? -14.487 2.336 7.539 1.00 95.75 202 ASP A N 1
ATOM 1611 C CA . ASP A 1 202 ? -15.709 1.598 7.809 1.00 95.75 202 ASP A CA 1
ATOM 1612 C C . ASP A 1 202 ? -15.393 0.441 8.766 1.00 95.75 202 ASP A C 1
ATOM 1614 O O . ASP A 1 202 ? -14.420 -0.291 8.572 1.00 95.75 202 ASP A O 1
ATOM 1618 N N . VAL A 1 203 ? -16.236 0.270 9.780 1.00 97.12 203 VAL A N 1
ATOM 1619 C CA . VAL A 1 203 ? -16.195 -0.842 10.732 1.00 97.12 203 VAL A CA 1
ATOM 1620 C C . VAL A 1 203 ? -17.256 -1.866 10.346 1.00 97.12 203 VAL A C 1
ATOM 1622 O O . VAL A 1 203 ? -18.349 -1.497 9.913 1.00 97.12 203 VAL A O 1
ATOM 1625 N N . LEU A 1 204 ? -16.923 -3.141 10.506 1.00 97.38 204 LEU A N 1
ATOM 1626 C CA . LEU A 1 204 ? -17.787 -4.298 10.317 1.00 97.38 204 LEU A CA 1
ATOM 1627 C C . LEU A 1 204 ? -17.834 -5.099 11.617 1.00 97.38 204 LEU A C 1
ATOM 1629 O O . LEU A 1 204 ? -16.799 -5.366 12.218 1.00 97.38 204 LEU A O 1
ATOM 1633 N N . THR A 1 205 ? -19.017 -5.543 12.008 1.00 97.56 205 THR A N 1
ATOM 1634 C CA . THR A 1 205 ? -19.205 -6.551 13.051 1.00 97.56 205 THR A CA 1
ATOM 1635 C C . THR A 1 205 ? -20.259 -7.558 12.610 1.00 97.56 205 THR A C 1
ATOM 1637 O O . THR A 1 205 ? -21.012 -7.316 11.658 1.00 97.56 205 THR A O 1
ATOM 1640 N N . LYS A 1 206 ? -20.290 -8.707 13.276 1.00 97.62 206 LYS A N 1
ATOM 1641 C CA . LYS A 1 206 ? -21.248 -9.774 13.028 1.00 97.62 206 LYS A CA 1
ATOM 1642 C C . LYS A 1 206 ? -21.868 -10.197 14.353 1.00 97.62 206 LYS A C 1
ATOM 1644 O O . LYS A 1 206 ? -21.149 -10.448 15.314 1.00 97.62 206 LYS A O 1
ATOM 1649 N N . VAL A 1 207 ? -23.194 -10.232 14.404 1.00 97.12 207 VAL A N 1
ATOM 1650 C CA . VAL A 1 207 ? -23.972 -10.575 15.600 1.00 97.12 207 VAL A CA 1
ATOM 1651 C C . VAL A 1 207 ? -25.076 -11.529 15.170 1.00 97.12 207 VAL A C 1
ATOM 1653 O O . VAL A 1 207 ? -25.859 -11.195 14.278 1.00 97.12 207 VAL A O 1
ATOM 1656 N N . ASP A 1 208 ? -25.101 -12.722 15.759 1.00 96.56 208 ASP A N 1
ATOM 1657 C CA . ASP A 1 208 ? -26.067 -13.788 15.474 1.00 96.56 208 ASP A CA 1
ATOM 1658 C C . ASP A 1 208 ? -26.205 -14.085 13.972 1.00 96.56 208 ASP A C 1
ATOM 1660 O O . ASP A 1 208 ? -27.295 -14.075 13.389 1.00 96.56 208 ASP A O 1
ATOM 1664 N N . GLY A 1 209 ? -25.069 -14.267 13.295 1.00 95.50 209 GLY A N 1
ATOM 1665 C CA . GLY A 1 209 ? -25.023 -14.530 11.858 1.00 95.50 209 GLY A CA 1
ATOM 1666 C C . GLY A 1 209 ? -25.300 -13.317 10.957 1.00 95.50 209 GLY A C 1
ATOM 1667 O O . GLY A 1 209 ? -25.158 -13.429 9.738 1.00 95.50 209 GLY A O 1
ATOM 1668 N N . LYS A 1 210 ? -25.675 -12.156 11.511 1.00 96.75 210 LYS A N 1
ATOM 1669 C CA . LYS A 1 210 ? -26.033 -10.945 10.753 1.00 96.75 210 LYS A CA 1
ATOM 1670 C C . LYS A 1 210 ? -24.897 -9.934 10.764 1.00 96.75 210 LYS A C 1
ATOM 1672 O O . LYS A 1 210 ? -24.282 -9.688 11.796 1.00 96.75 210 LYS A O 1
ATOM 1677 N N . TYR A 1 211 ? -24.641 -9.310 9.617 1.00 97.12 211 TYR A N 1
ATOM 1678 C CA . TYR A 1 211 ? -23.600 -8.294 9.492 1.00 97.12 211 TYR A CA 1
ATOM 1679 C C . TYR A 1 211 ? -24.142 -6.902 9.800 1.00 97.12 211 TYR A C 1
ATOM 1681 O O . TYR A 1 211 ? -25.218 -6.517 9.338 1.00 97.12 211 TYR A O 1
ATOM 1689 N N . PHE A 1 212 ? -23.339 -6.123 10.515 1.00 97.62 212 PHE A N 1
ATOM 1690 C CA . PHE A 1 212 ? -23.559 -4.707 10.755 1.00 97.62 212 PHE A CA 1
ATOM 1691 C C . PHE A 1 212 ? -22.321 -3.953 10.305 1.00 97.62 212 PHE A C 1
ATOM 1693 O O . PHE A 1 212 ? -21.205 -4.301 10.684 1.00 97.62 212 PHE A O 1
ATOM 1700 N N . ALA A 1 213 ? -22.501 -2.924 9.488 1.00 96.38 213 ALA A N 1
ATOM 1701 C CA . ALA A 1 213 ? -21.389 -2.117 9.020 1.00 96.38 213 ALA A CA 1
ATOM 1702 C C . ALA A 1 213 ? -21.708 -0.640 9.144 1.00 96.38 213 ALA A C 1
ATOM 1704 O O . ALA A 1 213 ? -22.838 -0.202 8.919 1.00 96.38 213 ALA A O 1
ATOM 1705 N N . THR A 1 214 ? -20.687 0.142 9.454 1.00 94.62 214 THR A N 1
ATOM 1706 C CA . THR A 1 214 ? -20.780 1.587 9.309 1.00 94.62 214 THR A CA 1
ATOM 1707 C C . THR A 1 214 ? -20.620 1.932 7.836 1.00 94.62 214 THR A C 1
ATOM 1709 O O . THR A 1 214 ? -19.881 1.267 7.107 1.00 94.62 214 THR A O 1
ATOM 1712 N N . HIS A 1 215 ? -21.270 2.997 7.392 1.00 90.06 215 HIS A N 1
ATOM 1713 C CA . HIS A 1 215 ? -20.993 3.593 6.094 1.00 90.06 215 HIS A CA 1
ATOM 1714 C C . HIS A 1 215 ? -20.619 5.048 6.310 1.00 90.06 215 HIS A C 1
ATOM 1716 O O . HIS A 1 215 ? -21.401 5.774 6.927 1.00 90.06 215 HIS A O 1
ATOM 1722 N N . LYS A 1 216 ? -19.454 5.474 5.803 1.00 85.69 216 LYS A N 1
ATOM 1723 C CA . LYS A 1 216 ? -19.054 6.892 5.840 1.00 85.69 216 LYS A CA 1
ATOM 1724 C C . LYS A 1 216 ? -19.057 7.454 7.272 1.00 85.69 216 LYS A C 1
ATOM 1726 O O . LYS A 1 216 ? -19.653 8.492 7.540 1.00 85.69 216 LYS A O 1
ATOM 1731 N N . CYS A 1 217 ? -18.466 6.704 8.203 1.00 86.00 217 CYS A N 1
ATOM 1732 C CA . CYS A 1 217 ? -18.419 7.025 9.637 1.00 86.00 217 CYS A CA 1
ATOM 1733 C C . CYS A 1 217 ? -19.785 7.163 10.340 1.00 86.00 217 CYS A C 1
ATOM 1735 O O . CYS A 1 217 ? -19.837 7.590 11.489 1.00 86.00 217 CYS A O 1
ATOM 1737 N N . GLY A 1 218 ? -20.886 6.752 9.700 1.00 89.25 218 GLY A N 1
ATOM 1738 C CA . GLY A 1 218 ? -22.200 6.669 10.336 1.00 89.25 218 GLY A CA 1
ATOM 1739 C C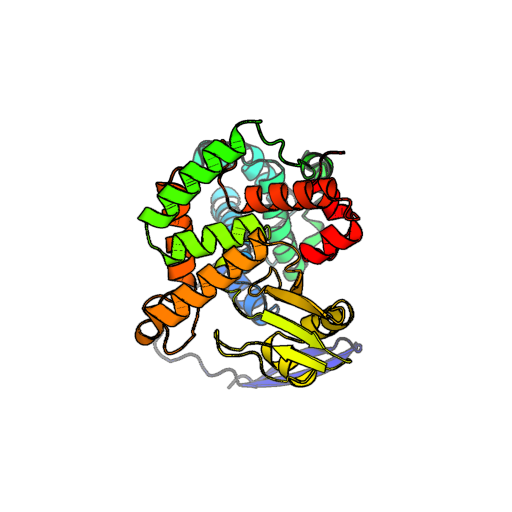 . GLY A 1 218 ? -22.292 5.580 11.418 1.00 89.25 218 GLY A C 1
ATOM 1740 O O . GLY A 1 218 ? -21.316 4.850 11.657 1.00 89.25 218 GLY A O 1
ATOM 1741 N N . PRO A 1 219 ? -23.468 5.442 12.059 1.00 93.69 219 PRO A N 1
ATOM 1742 C CA . PRO A 1 219 ? -23.725 4.362 13.007 1.00 93.69 219 PRO A CA 1
ATOM 1743 C C . PRO A 1 219 ? -23.612 2.991 12.328 1.00 93.69 219 PRO A C 1
ATOM 1745 O O . PRO A 1 219 ? -23.722 2.875 11.103 1.00 93.69 219 PRO A O 1
ATOM 1748 N N . LEU A 1 220 ? -23.412 1.940 13.127 1.00 95.62 220 LEU A N 1
ATOM 1749 C CA . LEU A 1 220 ? -23.551 0.567 12.645 1.00 95.62 220 LEU A CA 1
ATOM 1750 C C . LEU A 1 220 ? -24.988 0.359 12.163 1.00 95.62 220 LEU A C 1
ATOM 1752 O O . LEU A 1 220 ? -25.942 0.701 12.860 1.00 95.62 220 LEU A O 1
ATOM 1756 N N . GLN A 1 221 ? -25.139 -0.162 10.951 1.00 97.50 221 GLN A N 1
ATOM 1757 C CA . GLN A 1 221 ? -26.432 -0.470 10.350 1.00 97.50 221 GLN A CA 1
ATOM 1758 C C . GLN A 1 221 ? -26.429 -1.919 9.866 1.00 97.50 221 GLN A C 1
ATOM 1760 O O . GLN A 1 221 ? -25.381 -2.389 9.409 1.00 97.50 221 GLN A O 1
ATOM 1765 N N . PRO A 1 222 ? -27.567 -2.630 9.941 1.00 97.50 222 PRO A N 1
ATOM 1766 C CA . PRO A 1 222 ? -27.669 -3.972 9.392 1.00 97.50 222 PRO A CA 1
ATOM 1767 C C . PRO A 1 222 ? -27.398 -3.935 7.886 1.00 97.50 222 PRO A C 1
ATOM 1769 O O . PRO A 1 222 ? -27.930 -3.095 7.158 1.00 97.50 222 PRO A O 1
ATOM 1772 N N . VAL A 1 223 ? -26.555 -4.849 7.417 1.00 97.81 223 VAL A N 1
ATOM 1773 C CA . VAL A 1 223 ? -26.172 -4.967 6.010 1.00 97.81 223 VAL A CA 1
ATOM 1774 C C . VAL A 1 223 ? -26.202 -6.422 5.569 1.00 97.81 223 VAL A C 1
ATOM 1776 O O . VAL A 1 223 ? -25.877 -7.346 6.309 1.00 97.81 223 VAL A O 1
ATOM 1779 N N . THR A 1 224 ? -26.582 -6.637 4.318 1.00 97.56 224 THR A N 1
ATOM 1780 C CA . THR A 1 224 ? -26.544 -7.957 3.689 1.00 97.56 224 THR A CA 1
ATOM 1781 C C . THR A 1 224 ? -25.172 -8.229 3.072 1.00 97.56 224 THR A C 1
ATOM 1783 O O . THR A 1 224 ? -24.452 -7.311 2.671 1.00 97.56 224 THR A O 1
ATOM 1786 N N . VAL A 1 225 ? -24.839 -9.512 2.891 1.00 97.12 225 VAL A N 1
ATOM 1787 C CA . VAL A 1 225 ? -23.659 -9.938 2.114 1.00 97.12 225 VAL A CA 1
ATOM 1788 C C . VAL A 1 225 ? -23.670 -9.316 0.716 1.00 97.12 225 VAL A C 1
ATOM 1790 O O . VAL A 1 225 ? -22.630 -8.876 0.227 1.00 97.12 225 VAL A O 1
ATOM 1793 N N . ARG A 1 226 ? -24.849 -9.219 0.084 1.00 97.12 226 ARG A N 1
ATOM 1794 C CA . ARG A 1 226 ? -25.016 -8.580 -1.226 1.00 97.12 226 ARG A CA 1
ATOM 1795 C C . ARG A 1 226 ? -24.594 -7.110 -1.194 1.00 97.12 226 ARG A C 1
ATOM 1797 O O . ARG A 1 226 ? -23.768 -6.725 -2.011 1.00 97.12 226 ARG A O 1
ATOM 1804 N N . GLN A 1 227 ? -25.078 -6.325 -0.231 1.00 97.12 227 GLN A N 1
ATOM 1805 C CA . GLN A 1 227 ? -24.712 -4.907 -0.096 1.00 97.12 227 GLN A CA 1
ATOM 1806 C C . GLN A 1 227 ? -23.211 -4.714 0.165 1.00 97.12 227 GLN A C 1
ATOM 1808 O O . GLN A 1 227 ? -22.593 -3.820 -0.413 1.00 97.12 227 GLN A O 1
ATOM 1813 N N . LEU A 1 228 ? -22.601 -5.562 1.001 1.00 96.44 228 LEU A N 1
ATOM 1814 C CA . LEU A 1 228 ? -21.153 -5.538 1.237 1.00 96.44 228 LEU A CA 1
ATOM 1815 C C . LEU A 1 228 ? -20.365 -5.887 -0.034 1.00 96.44 228 LEU A C 1
ATOM 1817 O O . LEU A 1 228 ? -19.366 -5.240 -0.341 1.00 96.44 228 LEU A O 1
ATOM 1821 N N . THR A 1 229 ? -20.838 -6.868 -0.802 1.00 95.12 229 THR A N 1
ATOM 1822 C CA . THR A 1 229 ? -20.213 -7.297 -2.062 1.00 95.12 229 THR A CA 1
ATOM 1823 C C . THR A 1 229 ? -20.339 -6.231 -3.151 1.00 95.12 229 THR A C 1
ATOM 1825 O O . THR A 1 229 ? -19.371 -5.951 -3.852 1.00 95.12 229 THR A O 1
ATOM 1828 N N . GLU A 1 230 ? -21.506 -5.598 -3.283 1.00 95.12 230 GLU A N 1
ATOM 1829 C CA . GLU A 1 230 ? -21.730 -4.486 -4.217 1.00 95.12 230 GLU A CA 1
ATOM 1830 C C . GLU A 1 230 ? -20.826 -3.293 -3.880 1.00 95.12 230 GLU A C 1
ATOM 1832 O O . GLU A 1 230 ? -20.263 -2.666 -4.775 1.00 95.12 230 GLU A O 1
ATOM 1837 N N . ARG A 1 231 ? -20.630 -3.013 -2.586 1.00 93.94 231 ARG A N 1
ATOM 1838 C CA . ARG A 1 231 ? -19.813 -1.889 -2.119 1.00 93.94 231 ARG A CA 1
ATOM 1839 C C . ARG A 1 231 ? -18.307 -2.141 -2.226 1.00 93.94 231 ARG A C 1
ATOM 1841 O O . ARG A 1 231 ? -17.571 -1.248 -2.640 1.00 93.94 231 ARG A O 1
ATOM 1848 N N . TYR A 1 232 ? -17.835 -3.322 -1.828 1.00 94.00 232 TYR A N 1
ATOM 1849 C CA . TYR A 1 232 ? -16.400 -3.614 -1.683 1.00 94.00 232 TYR A CA 1
ATOM 1850 C C . TYR A 1 232 ? -15.850 -4.581 -2.737 1.00 94.00 232 TYR A C 1
ATOM 1852 O O . TYR A 1 232 ? -14.645 -4.838 -2.754 1.00 94.00 232 TYR A O 1
ATOM 1860 N N . GLY A 1 233 ? -16.693 -5.065 -3.644 1.00 92.94 233 GLY A N 1
ATOM 1861 C CA . GLY A 1 233 ? -16.324 -5.939 -4.749 1.00 92.94 233 GLY A CA 1
ATOM 1862 C C . GLY A 1 233 ? -16.489 -7.434 -4.446 1.00 92.94 233 GLY A C 1
ATOM 1863 O O . GLY A 1 233 ? -16.611 -7.845 -3.290 1.00 92.94 233 GLY A O 1
ATOM 1864 N N . PRO A 1 234 ? -16.454 -8.277 -5.496 1.00 91.06 234 PRO A N 1
ATOM 1865 C CA . PRO A 1 234 ? -16.746 -9.709 -5.399 1.00 91.06 234 PRO A CA 1
ATOM 1866 C C . PRO A 1 234 ? -15.772 -10.467 -4.495 1.00 91.06 234 PRO A C 1
ATOM 1868 O O . PRO A 1 234 ? -16.185 -11.355 -3.765 1.00 91.06 234 PRO A O 1
ATOM 1871 N N . THR A 1 235 ? -14.496 -10.082 -4.487 1.00 89.19 235 THR A N 1
ATOM 1872 C CA . THR A 1 235 ? -13.458 -10.729 -3.669 1.00 89.19 235 THR A CA 1
ATOM 1873 C C . THR A 1 235 ? -13.630 -10.490 -2.173 1.00 89.19 235 THR A C 1
ATOM 1875 O O . THR A 1 235 ? -13.042 -11.213 -1.378 1.00 89.19 235 THR A O 1
ATOM 1878 N N . PHE A 1 236 ? -14.410 -9.480 -1.773 1.00 93.94 236 PHE A N 1
ATOM 1879 C CA . PHE A 1 236 ? -14.705 -9.235 -0.366 1.00 93.94 236 PHE A CA 1
ATOM 1880 C C . PHE A 1 236 ? -15.690 -10.267 0.191 1.00 93.94 236 PHE A C 1
ATOM 1882 O O . PHE A 1 236 ? -15.606 -10.597 1.368 1.00 93.94 236 PHE A O 1
ATOM 1889 N N . ARG A 1 237 ? -16.572 -10.821 -0.656 1.00 94.00 237 ARG A N 1
ATOM 1890 C CA . ARG A 1 237 ? -17.546 -11.849 -0.264 1.00 94.00 237 ARG A CA 1
ATOM 1891 C C . ARG A 1 237 ? -16.863 -13.051 0.379 1.00 94.00 237 ARG A C 1
ATOM 1893 O O . ARG A 1 237 ? -17.232 -13.422 1.485 1.00 94.00 237 ARG A O 1
ATOM 1900 N N . ASP A 1 238 ? -15.832 -13.578 -0.273 1.00 90.38 238 ASP A N 1
ATOM 1901 C CA . ASP A 1 238 ? -15.078 -14.747 0.198 1.00 90.38 238 ASP A CA 1
ATOM 1902 C C . ASP A 1 238 ? -14.376 -14.477 1.543 1.00 90.38 238 ASP A C 1
ATOM 1904 O O . ASP A 1 238 ? -14.039 -15.391 2.283 1.00 90.38 238 ASP A O 1
ATOM 1908 N N . ARG A 1 239 ? -14.148 -13.202 1.887 1.00 90.25 239 ARG A N 1
ATOM 1909 C CA . ARG A 1 239 ? -13.533 -12.799 3.160 1.00 90.25 239 ARG A CA 1
ATOM 1910 C C . ARG A 1 239 ? -14.538 -12.634 4.292 1.00 90.25 239 ARG A C 1
ATOM 1912 O O . ARG A 1 239 ? -14.132 -12.640 5.448 1.00 90.25 239 ARG A O 1
ATOM 1919 N N . LEU A 1 240 ? -15.829 -12.496 3.991 1.00 93.94 240 LEU A N 1
ATOM 1920 C CA . LEU A 1 240 ? -16.867 -12.384 5.019 1.00 93.94 240 LEU A CA 1
ATOM 1921 C C . LEU A 1 240 ? -17.055 -13.685 5.802 1.00 93.94 240 LEU A C 1
ATOM 1923 O O . LEU A 1 240 ? -17.510 -13.635 6.942 1.00 93.94 240 LEU A O 1
ATOM 1927 N N . GLU A 1 241 ? -16.663 -14.820 5.226 1.00 92.50 241 GLU A N 1
ATOM 1928 C CA . GLU A 1 241 ? -16.657 -16.126 5.897 1.00 92.50 241 GLU A CA 1
ATOM 1929 C C . GLU A 1 241 ? -15.654 -16.181 7.060 1.00 92.50 241 GLU A C 1
ATOM 1931 O O . GLU A 1 241 ? -15.828 -16.962 7.989 1.00 92.50 241 GLU A O 1
ATOM 1936 N N . LEU A 1 242 ? -14.638 -15.312 7.042 1.00 92.31 242 LEU A N 1
ATOM 1937 C CA . LEU A 1 242 ? -13.609 -15.217 8.082 1.00 92.31 242 LEU A CA 1
ATOM 1938 C C . LEU A 1 242 ? -14.005 -14.276 9.230 1.00 92.31 242 LEU A C 1
ATOM 1940 O O . LEU A 1 242 ? -13.297 -14.183 10.231 1.00 92.31 242 LEU A O 1
ATOM 1944 N N . VAL A 1 243 ? -15.122 -13.560 9.086 1.00 95.56 243 VAL A N 1
ATOM 1945 C CA . VAL A 1 243 ? -15.650 -12.655 10.110 1.00 95.56 243 VAL A CA 1
ATOM 1946 C C . VAL A 1 243 ? -16.394 -13.481 11.153 1.00 95.56 243 VAL A C 1
ATOM 1948 O O . VAL A 1 243 ? -17.402 -14.130 10.853 1.00 95.56 243 VAL A O 1
ATOM 1951 N N . GLN A 1 244 ? -15.898 -13.432 12.383 1.00 96.81 244 GLN A N 1
ATOM 1952 C CA . GLN A 1 244 ? -16.454 -14.156 13.519 1.00 96.81 244 GLN A CA 1
ATOM 1953 C C . GLN A 1 244 ? -17.495 -13.303 14.249 1.00 96.81 244 GLN A C 1
ATOM 1955 O O . GLN A 1 244 ? -17.404 -12.072 14.287 1.00 96.81 244 GLN A O 1
ATOM 1960 N N . ASP A 1 245 ? -18.488 -13.973 14.826 1.00 97.38 245 ASP A N 1
ATOM 1961 C CA . ASP A 1 245 ? -19.537 -13.334 15.616 1.00 97.38 245 ASP A CA 1
ATOM 1962 C C . ASP A 1 245 ? -18.953 -12.734 16.905 1.00 97.38 245 ASP A C 1
ATOM 1964 O O . ASP A 1 245 ? -18.031 -13.287 17.505 1.00 97.38 245 ASP A O 1
ATOM 1968 N N . GLY A 1 246 ? -19.470 -11.576 17.316 1.00 96.69 246 GLY A N 1
ATOM 1969 C CA . GLY A 1 246 ? -19.017 -10.855 18.511 1.00 96.69 246 GLY A CA 1
ATOM 1970 C C . GLY A 1 246 ? -17.699 -10.092 18.342 1.00 96.69 246 GLY A C 1
ATOM 1971 O O . GLY A 1 246 ? -17.260 -9.431 19.280 1.00 96.69 246 GLY A O 1
ATOM 1972 N N . LYS A 1 247 ? -17.073 -10.144 17.160 1.00 97.56 247 LYS A N 1
ATOM 1973 C CA . LYS A 1 247 ? -15.837 -9.414 16.858 1.00 97.56 247 LYS A CA 1
ATOM 1974 C C . LYS A 1 247 ? -16.086 -8.186 15.991 1.00 97.56 247 LYS A C 1
ATOM 1976 O O . LYS A 1 247 ? -17.065 -8.098 15.245 1.00 97.56 247 LYS A O 1
ATOM 1981 N N . GLU A 1 248 ? -15.160 -7.239 16.065 1.00 97.81 248 GLU A N 1
ATOM 1982 C CA . GLU A 1 248 ? -15.163 -6.029 15.248 1.00 97.81 248 GLU A CA 1
ATOM 1983 C C . GLU A 1 248 ? -13.960 -5.996 14.307 1.00 97.81 248 GLU A C 1
ATOM 1985 O O . GLU A 1 248 ? -12.865 -6.449 14.637 1.00 97.81 248 GLU A O 1
ATOM 1990 N N . TYR A 1 249 ? -14.168 -5.443 13.117 1.00 98.19 249 TYR A N 1
ATOM 1991 C CA . TYR A 1 249 ? -13.194 -5.430 12.037 1.00 98.19 249 TYR A CA 1
ATOM 1992 C C . TYR A 1 249 ? -13.159 -4.065 11.354 1.00 98.19 249 TYR A C 1
ATOM 1994 O O . TYR A 1 249 ? -14.197 -3.473 11.065 1.00 98.19 249 TYR A O 1
ATOM 2002 N N . LEU A 1 250 ? -11.965 -3.597 11.004 1.00 98.00 250 LEU A N 1
ATOM 2003 C CA . LEU A 1 250 ? -11.767 -2.517 10.046 1.00 98.00 250 LEU A CA 1
ATOM 2004 C C . LEU A 1 250 ? -11.907 -3.076 8.626 1.00 98.00 250 LEU A C 1
ATOM 2006 O O . LEU A 1 250 ? -11.198 -4.012 8.246 1.00 98.00 250 LEU A O 1
ATOM 2010 N N . ILE A 1 251 ? -12.766 -2.475 7.804 1.00 97.38 251 ILE A N 1
ATOM 2011 C CA . ILE A 1 251 ? -12.822 -2.775 6.372 1.00 97.38 251 ILE A CA 1
ATOM 2012 C C . ILE A 1 251 ? -11.671 -2.041 5.683 1.00 97.38 251 ILE A C 1
ATOM 2014 O O . ILE A 1 251 ? -11.726 -0.834 5.437 1.00 97.38 251 ILE A O 1
ATOM 2018 N N . VAL A 1 252 ? -10.620 -2.785 5.346 1.00 96.88 252 VAL A N 1
ATOM 2019 C CA . VAL A 1 252 ? -9.437 -2.249 4.680 1.00 96.88 252 VAL A CA 1
ATOM 2020 C C . VAL A 1 252 ? -9.699 -2.084 3.187 1.00 96.88 252 VAL A C 1
ATOM 2022 O O . VAL A 1 252 ? -9.842 -3.065 2.448 1.00 96.88 252 VAL A O 1
ATOM 2025 N N . GLN A 1 253 ? -9.713 -0.832 2.739 1.00 94.94 253 GLN A N 1
ATOM 2026 C CA . GLN A 1 253 ? -9.997 -0.437 1.361 1.00 94.94 253 GLN A CA 1
ATOM 2027 C C . GLN A 1 253 ? -8.730 -0.041 0.600 1.00 94.94 253 GLN A C 1
ATOM 2029 O O . GLN A 1 253 ? -7.696 0.261 1.184 1.00 94.94 253 GLN A O 1
ATOM 2034 N N . GLY A 1 254 ? -8.787 -0.010 -0.736 1.00 91.25 254 GLY A N 1
ATOM 2035 C CA . GLY A 1 254 ? -7.653 0.455 -1.552 1.00 91.25 254 GLY A CA 1
ATOM 2036 C C . GLY A 1 254 ? -6.461 -0.508 -1.574 1.00 91.25 254 GLY A C 1
ATOM 2037 O O . GLY A 1 254 ? -5.362 -0.131 -1.982 1.00 91.25 254 GLY A O 1
ATOM 2038 N N . ALA A 1 255 ? -6.681 -1.756 -1.162 1.00 91.38 255 ALA A N 1
ATOM 2039 C CA . ALA A 1 255 ? -5.668 -2.793 -1.177 1.00 91.38 255 ALA A CA 1
ATOM 2040 C C . ALA A 1 255 ? -5.181 -3.100 -2.602 1.00 91.38 255 ALA A C 1
ATOM 2042 O O . ALA A 1 255 ? -5.913 -3.007 -3.596 1.00 91.38 255 ALA A O 1
ATOM 2043 N N . LYS A 1 256 ? -3.918 -3.525 -2.707 1.00 87.56 256 LYS A N 1
ATOM 2044 C CA . LYS A 1 256 ? -3.286 -3.848 -3.993 1.00 87.56 256 LYS A CA 1
ATOM 2045 C C . LYS A 1 256 ? -4.102 -4.901 -4.755 1.00 87.56 256 LYS A C 1
ATOM 2047 O O . LYS A 1 256 ? -4.297 -6.013 -4.273 1.00 87.56 256 LYS A O 1
ATOM 2052 N N . GLY A 1 257 ? -4.501 -4.565 -5.982 1.00 86.44 257 GLY A N 1
ATOM 2053 C CA . GLY A 1 257 ? -5.299 -5.446 -6.841 1.00 86.44 257 GLY A CA 1
ATOM 2054 C C . GLY A 1 257 ? -6.795 -5.465 -6.517 1.00 86.44 257 GLY A C 1
ATOM 2055 O O . GLY A 1 257 ? -7.467 -6.394 -6.946 1.00 86.44 257 GLY A O 1
ATOM 2056 N N . GLY A 1 258 ? -7.304 -4.483 -5.759 1.00 88.19 258 GLY A N 1
ATOM 2057 C CA . GLY A 1 258 ? -8.733 -4.367 -5.440 1.00 88.19 258 GLY A CA 1
ATOM 2058 C C . GLY A 1 258 ? -9.229 -5.415 -4.442 1.00 88.19 258 GLY A C 1
ATOM 2059 O O . GLY A 1 258 ? -10.403 -5.763 -4.444 1.00 88.19 258 GLY A O 1
ATOM 2060 N N . ARG A 1 259 ? -8.328 -5.967 -3.624 1.00 89.81 259 ARG A N 1
ATOM 2061 C CA . ARG A 1 259 ? -8.627 -7.039 -2.665 1.00 89.81 259 ARG A CA 1
ATOM 2062 C C . ARG A 1 259 ? -8.910 -6.465 -1.283 1.00 89.81 259 ARG A C 1
ATOM 2064 O O . ARG A 1 259 ? -8.052 -6.528 -0.403 1.00 89.81 259 ARG A O 1
ATOM 2071 N N . ASN A 1 260 ? -10.078 -5.849 -1.135 1.00 94.88 260 ASN A N 1
ATOM 2072 C CA . ASN A 1 260 ? -10.536 -5.365 0.165 1.00 94.88 260 ASN A CA 1
ATOM 2073 C C . ASN A 1 260 ? -10.626 -6.538 1.158 1.00 94.88 260 ASN A C 1
ATOM 2075 O O . ASN A 1 260 ? -10.830 -7.682 0.747 1.00 94.88 260 ASN A O 1
ATOM 2079 N N . ARG A 1 261 ? -10.431 -6.268 2.451 1.00 95.56 261 ARG A N 1
ATOM 2080 C CA . ARG A 1 261 ? -10.418 -7.300 3.506 1.00 95.56 261 ARG A CA 1
ATOM 2081 C C . ARG A 1 261 ? -10.898 -6.743 4.841 1.00 95.56 261 ARG A C 1
ATOM 2083 O O . ARG A 1 261 ? -10.881 -5.531 5.026 1.00 95.56 261 ARG A O 1
ATOM 2090 N N . ALA A 1 262 ? -11.299 -7.623 5.747 1.00 96.50 262 ALA A N 1
ATOM 2091 C CA . ALA A 1 262 ? -11.616 -7.287 7.128 1.00 96.50 262 ALA A CA 1
ATOM 2092 C C . ALA A 1 262 ? -10.372 -7.544 7.996 1.00 96.50 262 ALA A C 1
ATOM 2094 O O . ALA A 1 262 ? -9.832 -8.645 7.962 1.00 96.50 262 ALA A O 1
ATOM 2095 N N . ALA A 1 263 ? -9.889 -6.532 8.719 1.00 97.06 263 ALA A N 1
ATOM 2096 C CA . ALA A 1 263 ? -8.778 -6.661 9.664 1.00 97.06 263 ALA A CA 1
ATOM 2097 C C . ALA A 1 263 ? -9.307 -6.496 11.092 1.00 97.06 263 ALA A C 1
ATOM 2099 O O . ALA A 1 263 ? -9.970 -5.503 11.384 1.00 97.06 263 ALA A O 1
ATOM 2100 N N . GLU A 1 264 ? -9.057 -7.471 11.962 1.00 97.38 264 GLU A N 1
ATOM 2101 C CA . GLU A 1 264 ? -9.668 -7.534 13.295 1.00 97.38 264 GLU A CA 1
ATOM 2102 C C . GLU A 1 264 ? -9.211 -6.376 14.199 1.00 97.38 264 GLU A C 1
ATOM 2104 O O . GLU A 1 264 ? -8.028 -6.018 14.235 1.00 97.38 264 GLU A O 1
ATOM 2109 N N . ILE A 1 265 ? -10.153 -5.804 14.951 1.00 97.75 265 ILE A N 1
ATOM 2110 C CA . ILE A 1 265 ? -9.936 -4.788 15.984 1.00 97.75 265 ILE A CA 1
ATOM 2111 C C . ILE A 1 265 ? -9.909 -5.499 17.344 1.00 97.75 265 ILE A C 1
ATOM 2113 O O . ILE A 1 265 ? -10.871 -5.460 18.103 1.00 97.75 265 ILE A O 1
ATOM 2117 N N . PHE A 1 266 ? -8.810 -6.192 17.638 1.00 96.62 266 PHE A N 1
ATOM 2118 C CA . PHE A 1 266 ? -8.713 -7.070 18.814 1.00 96.62 266 PHE A CA 1
ATOM 2119 C C . PHE A 1 266 ? -8.109 -6.403 20.064 1.00 96.62 266 PHE A C 1
ATOM 2121 O O . PHE A 1 266 ? -8.000 -7.041 21.108 1.00 96.62 266 PHE A O 1
ATOM 2128 N N . ASN A 1 267 ? -7.657 -5.147 19.980 1.00 97.19 267 ASN A N 1
ATOM 2129 C CA . ASN A 1 267 ? -7.050 -4.441 21.110 1.00 97.19 267 ASN A CA 1
ATOM 2130 C C . ASN A 1 267 ? -7.390 -2.942 21.121 1.00 97.19 267 ASN A C 1
ATOM 2132 O O . ASN A 1 267 ? -7.876 -2.382 20.134 1.00 97.19 267 ASN A O 1
ATOM 2136 N N . GLY A 1 268 ? -7.093 -2.291 22.251 1.00 97.88 268 GLY A N 1
ATOM 2137 C CA . GLY A 1 268 ? -7.363 -0.868 22.458 1.00 97.88 268 GLY A CA 1
ATOM 2138 C C . GLY A 1 268 ? -6.624 0.055 21.486 1.00 97.88 268 GLY A C 1
ATOM 2139 O O . GLY A 1 268 ? -7.199 1.043 21.051 1.00 97.88 268 GLY A O 1
ATOM 2140 N N . ALA A 1 269 ? -5.397 -0.283 21.073 1.00 97.19 269 ALA A N 1
ATOM 2141 C CA . ALA A 1 269 ? -4.623 0.541 20.140 1.00 97.19 269 ALA A CA 1
ATOM 2142 C C . ALA A 1 269 ? -5.245 0.566 18.731 1.00 97.19 269 ALA A C 1
ATOM 2144 O O . ALA A 1 269 ? -5.380 1.626 18.123 1.00 97.19 269 ALA A O 1
ATOM 2145 N N . ARG A 1 270 ? -5.691 -0.591 18.221 1.00 98.25 270 ARG A N 1
ATOM 2146 C CA . ARG A 1 270 ? -6.421 -0.688 16.947 1.00 98.25 270 ARG A CA 1
ATOM 2147 C C . ARG A 1 270 ? -7.759 0.043 17.013 1.00 98.25 270 ARG A C 1
ATOM 2149 O O . ARG A 1 270 ? -8.101 0.745 16.064 1.00 98.25 270 ARG A O 1
ATOM 2156 N N . ARG A 1 271 ? -8.490 -0.090 18.126 1.00 98.19 271 ARG A N 1
ATOM 2157 C CA . ARG A 1 271 ? -9.748 0.635 18.364 1.00 98.19 271 ARG A CA 1
ATOM 2158 C C . ARG A 1 271 ? -9.524 2.148 18.357 1.00 98.19 271 ARG A C 1
ATOM 2160 O O . ARG A 1 271 ? -10.146 2.832 17.553 1.00 98.19 271 ARG A O 1
ATOM 2167 N N . ALA A 1 272 ? -8.581 2.640 19.159 1.00 98.12 272 ALA A N 1
ATOM 2168 C CA . ALA A 1 272 ? -8.253 4.061 19.256 1.00 98.12 272 ALA A CA 1
ATOM 2169 C C . ALA A 1 272 ? -7.861 4.660 17.898 1.00 98.12 272 ALA A C 1
ATOM 2171 O O . ALA A 1 272 ? -8.356 5.722 17.531 1.00 98.12 272 ALA A O 1
ATOM 2172 N N . ALA A 1 273 ? -7.055 3.948 17.104 1.00 98.31 273 ALA A N 1
ATOM 2173 C CA . ALA A 1 273 ? -6.670 4.409 15.774 1.00 98.31 273 ALA A CA 1
ATOM 2174 C C . ALA A 1 273 ? -7.869 4.512 14.808 1.00 98.31 273 ALA A C 1
ATOM 2176 O O . ALA A 1 273 ? -7.963 5.467 14.035 1.00 98.31 273 ALA A O 1
ATOM 2177 N N . VAL A 1 274 ? -8.803 3.551 14.849 1.00 98.06 274 VAL A N 1
ATOM 2178 C CA . VAL A 1 274 ? -10.049 3.607 14.063 1.00 98.06 274 VAL A CA 1
ATOM 2179 C C . VAL A 1 274 ? -10.927 4.768 14.522 1.00 98.06 274 VAL A C 1
ATOM 2181 O O . VAL A 1 274 ? -11.423 5.527 13.688 1.00 98.06 274 VAL A O 1
ATOM 2184 N N . ASP A 1 275 ? -11.096 4.928 15.830 1.00 97.12 275 ASP A N 1
ATOM 2185 C CA . ASP A 1 275 ? -11.935 5.975 16.403 1.00 97.12 275 ASP A CA 1
ATOM 2186 C C . ASP A 1 275 ? -11.366 7.363 16.099 1.00 97.12 275 ASP A C 1
ATOM 2188 O O . ASP A 1 275 ? -12.121 8.240 15.693 1.00 97.12 275 ASP A O 1
ATOM 2192 N N . ARG A 1 276 ? -10.041 7.554 16.154 1.00 97.75 276 ARG A N 1
ATOM 2193 C CA . ARG A 1 276 ? -9.390 8.819 15.780 1.00 97.75 276 ARG A CA 1
ATOM 2194 C C . ARG A 1 276 ? -9.689 9.216 14.336 1.00 97.75 276 ARG A C 1
ATOM 2196 O O . ARG A 1 276 ? -10.049 10.361 14.078 1.00 97.75 276 ARG A O 1
ATOM 2203 N N . VAL A 1 277 ? -9.589 8.275 13.393 1.00 97.25 277 VAL A N 1
ATOM 2204 C CA . VAL A 1 277 ? -9.938 8.525 11.983 1.00 97.25 277 VAL A CA 1
ATOM 2205 C C . VAL A 1 277 ? -11.411 8.899 11.839 1.00 97.25 277 VAL A C 1
ATOM 2207 O O . VAL A 1 277 ? -11.748 9.834 11.112 1.00 97.25 277 VAL A O 1
ATOM 2210 N N . ARG A 1 278 ? -12.300 8.178 12.526 1.00 95.25 278 ARG A N 1
ATOM 2211 C CA . ARG A 1 278 ? -13.743 8.423 12.444 1.00 95.25 278 ARG A CA 1
ATOM 2212 C C . ARG A 1 278 ? -14.130 9.765 13.055 1.00 95.25 278 ARG A C 1
ATOM 2214 O O . ARG A 1 278 ? -14.888 10.492 12.419 1.00 95.25 278 ARG A O 1
ATOM 2221 N N . ASN A 1 279 ? -13.598 10.087 14.229 1.00 95.38 279 ASN A N 1
ATOM 2222 C CA . ASN A 1 279 ? -13.842 11.345 14.927 1.00 95.38 279 ASN A CA 1
ATOM 2223 C C . ASN A 1 279 ? -13.354 12.517 14.082 1.00 95.38 279 ASN A C 1
ATOM 2225 O O . ASN A 1 279 ? -14.152 13.398 13.796 1.00 95.38 279 ASN A O 1
ATOM 2229 N N . TYR A 1 280 ? -12.139 12.442 13.525 1.00 95.88 280 TYR A N 1
ATOM 2230 C CA . TYR A 1 280 ? -11.639 13.468 12.607 1.00 95.88 280 TYR A CA 1
ATOM 2231 C C . TYR A 1 280 ? -12.624 13.767 11.462 1.00 95.88 280 TYR A C 1
ATOM 2233 O O . TYR A 1 280 ? -12.968 14.923 11.220 1.00 95.88 280 TYR A O 1
ATOM 2241 N N . ILE A 1 281 ? -13.119 12.724 10.781 1.00 94.50 281 ILE A N 1
ATOM 2242 C CA . ILE A 1 281 ? -14.067 12.866 9.662 1.00 94.50 281 ILE A CA 1
ATOM 2243 C C . ILE A 1 281 ? -15.396 13.484 10.123 1.00 94.50 281 ILE A C 1
ATOM 2245 O O . ILE A 1 281 ? -16.000 14.264 9.384 1.00 94.50 281 ILE A O 1
ATOM 2249 N N . LEU A 1 282 ? -15.877 13.118 11.313 1.00 92.12 282 LEU A N 1
ATOM 2250 C CA . LEU A 1 282 ? -17.124 13.638 11.878 1.00 92.12 282 LEU A CA 1
ATOM 2251 C C . LEU A 1 282 ? -16.982 15.099 12.324 1.00 92.12 282 LEU A C 1
ATOM 2253 O O . LEU A 1 282 ? -17.847 15.909 11.988 1.00 92.12 282 LEU A O 1
ATOM 2257 N N . ASP A 1 283 ? -15.881 15.443 12.985 1.00 94.38 283 ASP A N 1
ATOM 2258 C CA . ASP A 1 283 ? -15.571 16.797 13.457 1.00 94.38 283 ASP A CA 1
ATOM 2259 C C . ASP A 1 283 ? -15.361 17.760 12.279 1.00 94.38 283 ASP A C 1
ATOM 2261 O O . ASP A 1 283 ? -15.772 18.918 12.320 1.00 94.38 283 ASP A O 1
ATOM 2265 N N . HIS A 1 284 ? -14.828 17.250 11.165 1.00 93.00 284 HIS A N 1
ATOM 2266 C CA . HIS A 1 284 ? -14.591 18.013 9.939 1.00 93.00 284 HIS A CA 1
ATOM 2267 C C . HIS A 1 284 ? -15.646 17.760 8.857 1.00 93.00 284 HIS A C 1
ATOM 2269 O O . HIS A 1 284 ? -15.411 18.047 7.684 1.00 93.00 284 HIS A O 1
ATOM 2275 N N . LYS A 1 285 ? -16.838 17.247 9.195 1.00 88.38 285 LYS A N 1
ATOM 2276 C CA . LYS A 1 285 ? -17.857 16.804 8.216 1.00 88.38 285 LYS A CA 1
ATOM 2277 C C . LYS A 1 285 ? -18.186 17.835 7.126 1.00 88.38 285 LYS A C 1
ATOM 2279 O O . LYS A 1 285 ? -18.527 17.459 6.004 1.00 88.38 285 LYS A O 1
ATOM 2284 N N . ALA A 1 286 ? -18.065 19.132 7.422 1.00 85.56 286 ALA A N 1
ATOM 2285 C CA . ALA A 1 286 ? -18.236 20.207 6.444 1.00 85.56 286 ALA A CA 1
ATOM 2286 C C . ALA A 1 286 ? -17.221 20.159 5.279 1.00 85.56 286 ALA A C 1
ATOM 2288 O O . ALA A 1 286 ? -17.569 20.555 4.166 1.00 85.56 286 ALA A O 1
ATOM 2289 N N . GLU A 1 287 ? -16.015 19.643 5.520 1.00 85.38 287 GLU A N 1
ATOM 2290 C CA . GLU A 1 287 ? -14.924 19.461 4.553 1.00 85.38 287 GLU A CA 1
ATOM 2291 C C . GLU A 1 287 ? -14.927 18.078 3.875 1.00 85.38 287 GLU A C 1
ATOM 2293 O O . GLU A 1 287 ? -14.143 17.857 2.954 1.00 85.38 287 GLU A O 1
ATOM 2298 N N . HIS A 1 288 ? -15.803 17.158 4.300 1.00 86.62 288 HIS A N 1
ATOM 2299 C CA . HIS A 1 288 ? -15.844 15.755 3.846 1.00 86.62 288 HIS A CA 1
ATOM 2300 C C . HIS A 1 288 ? -17.219 15.319 3.294 1.00 86.62 288 HIS A C 1
ATOM 2302 O O . HIS A 1 288 ? -17.544 14.129 3.250 1.00 86.62 288 HIS A O 1
ATOM 2308 N N . LYS A 1 289 ? -18.057 16.278 2.882 1.00 75.06 289 LYS A N 1
ATOM 2309 C CA . LYS A 1 289 ? -19.459 16.093 2.463 1.00 75.06 289 LYS A CA 1
ATOM 2310 C C . LYS A 1 289 ? -19.678 15.012 1.396 1.00 75.06 289 LYS A C 1
ATOM 2312 O O . LYS A 1 289 ? -20.692 14.315 1.443 1.00 75.06 289 LYS A O 1
ATOM 2317 N N . GLN A 1 290 ? -18.791 14.878 0.414 1.00 70.31 290 GLN A N 1
ATOM 2318 C CA . GLN A 1 290 ? -19.003 14.009 -0.746 1.00 70.31 290 GLN A CA 1
ATOM 2319 C C . GLN A 1 290 ? -18.573 12.572 -0.458 1.00 70.31 290 GLN A C 1
ATOM 2321 O O . GLN A 1 290 ? -19.338 11.613 -0.656 1.00 70.31 290 GLN A O 1
ATOM 2326 N N . HIS A 1 291 ? -17.349 12.409 0.033 1.00 67.88 291 HIS A N 1
ATOM 2327 C CA . HIS A 1 291 ? -16.725 11.097 0.124 1.00 67.88 291 HIS A CA 1
ATOM 2328 C C . HIS A 1 291 ? -16.667 10.560 1.549 1.00 67.88 291 HIS A C 1
ATOM 2330 O O . HIS A 1 291 ? -16.573 9.341 1.706 1.00 67.88 291 HIS A O 1
ATOM 2336 N N . MET A 1 292 ? -16.793 11.434 2.560 1.00 75.50 292 MET A N 1
ATOM 2337 C CA . MET A 1 292 ? -16.590 11.112 3.977 1.00 75.50 292 MET A CA 1
ATOM 2338 C C . MET A 1 292 ? -15.300 10.317 4.174 1.00 75.50 292 MET A C 1
ATOM 2340 O O . MET A 1 292 ? -15.298 9.359 4.923 1.00 75.50 292 MET A O 1
ATOM 2344 N N . SER A 1 293 ? -14.259 10.650 3.410 1.00 87.25 293 SER A N 1
ATOM 2345 C CA . SER A 1 293 ? -12.923 10.052 3.456 1.00 87.25 293 SER A CA 1
ATOM 2346 C C . SER A 1 293 ? -12.088 10.792 4.491 1.00 87.25 293 SER A C 1
ATOM 2348 O O . SER A 1 293 ? -12.318 11.976 4.686 1.00 87.25 293 SER A O 1
ATOM 2350 N N . ILE A 1 294 ? -11.054 10.176 5.067 1.00 94.81 294 ILE A N 1
ATOM 2351 C CA . ILE A 1 294 ? -10.090 10.913 5.907 1.00 94.81 294 ILE A CA 1
ATOM 2352 C C . ILE A 1 294 ? -9.357 12.022 5.126 1.00 94.81 294 ILE A C 1
ATOM 2354 O O . ILE A 1 294 ? -8.852 12.978 5.702 1.00 94.81 294 ILE A O 1
ATOM 2358 N N . ILE A 1 295 ? -9.315 11.920 3.795 1.00 95.31 295 ILE A N 1
ATOM 2359 C CA . ILE A 1 295 ? -8.815 12.980 2.916 1.00 95.31 295 ILE A CA 1
ATOM 2360 C C . ILE A 1 295 ? -9.906 14.058 2.773 1.00 95.31 295 ILE A C 1
ATOM 2362 O O . ILE A 1 295 ? -11.017 13.707 2.365 1.00 95.31 295 ILE A O 1
ATOM 2366 N N . PRO A 1 296 ? -9.606 15.345 3.038 1.00 94.88 296 PRO A N 1
ATOM 2367 C CA . PRO A 1 296 ? -10.530 16.452 2.772 1.00 94.88 296 PRO A CA 1
ATOM 2368 C C . PRO A 1 296 ? -11.008 16.487 1.315 1.00 94.88 296 PRO A C 1
ATOM 2370 O O . PRO A 1 296 ? -10.198 16.304 0.407 1.00 94.88 296 PRO A O 1
ATOM 2373 N N . ASP A 1 297 ? -12.286 16.805 1.070 1.00 93.38 297 ASP A N 1
ATOM 2374 C CA . ASP A 1 297 ? -12.897 16.792 -0.276 1.00 93.38 297 ASP A CA 1
ATOM 2375 C C . ASP A 1 297 ? -12.238 17.784 -1.249 1.00 93.38 297 ASP A C 1
ATOM 2377 O O . ASP A 1 297 ? -12.330 17.624 -2.466 1.00 93.38 297 ASP A O 1
ATOM 2381 N N . ARG A 1 298 ? -11.530 18.801 -0.731 1.00 94.50 298 ARG A N 1
ATOM 2382 C CA . ARG A 1 298 ? -10.718 19.723 -1.548 1.00 94.50 298 ARG A CA 1
ATOM 2383 C C . ARG A 1 298 ? -9.537 19.044 -2.249 1.00 94.50 298 ARG A C 1
ATOM 2385 O O . ARG A 1 298 ? -8.882 19.680 -3.069 1.00 94.50 298 ARG A O 1
ATOM 2392 N N . TYR A 1 299 ? -9.235 17.795 -1.902 1.00 95.44 299 TYR A N 1
ATOM 2393 C CA . TYR A 1 299 ? -8.200 17.001 -2.540 1.00 95.44 299 TYR A CA 1
ATOM 2394 C C . TYR A 1 299 ? -8.808 15.774 -3.204 1.00 95.44 299 TYR A C 1
ATOM 2396 O O . TYR A 1 299 ? -9.568 15.008 -2.613 1.00 95.44 299 TYR A O 1
ATOM 2404 N N . THR A 1 300 ? -8.373 15.512 -4.428 1.00 93.94 300 THR A N 1
ATOM 2405 C CA . THR A 1 300 ? -8.553 14.198 -5.035 1.00 93.94 300 THR A CA 1
ATOM 2406 C C . THR A 1 300 ? -7.788 13.138 -4.238 1.00 93.94 300 THR A C 1
ATOM 2408 O O . THR A 1 300 ? -6.823 13.427 -3.526 1.00 93.94 300 THR A O 1
ATOM 2411 N N . LEU A 1 301 ? -8.139 11.860 -4.415 1.00 91.31 301 LEU A N 1
ATOM 2412 C CA . LEU A 1 301 ? -7.380 10.756 -3.815 1.00 91.31 301 LEU A CA 1
ATOM 2413 C C . LEU A 1 301 ? -5.881 10.830 -4.138 1.00 91.31 301 LEU A C 1
ATOM 2415 O O . LEU A 1 301 ? -5.050 10.520 -3.285 1.00 91.31 301 LEU A O 1
ATOM 2419 N N . LYS A 1 302 ? -5.541 11.180 -5.385 1.00 92.44 302 LYS A N 1
ATOM 2420 C CA . LYS A 1 302 ? -4.149 11.272 -5.826 1.00 92.44 302 LYS A CA 1
ATOM 2421 C C . LYS A 1 302 ? -3.426 12.370 -5.050 1.00 92.44 302 LYS A C 1
ATOM 2423 O O . LYS A 1 302 ? -2.363 12.100 -4.511 1.00 92.44 302 LYS A O 1
ATOM 2428 N N . GLU A 1 303 ? -4.012 13.560 -4.953 1.00 95.44 303 GLU A N 1
ATOM 2429 C CA . GLU A 1 303 ? -3.427 14.681 -4.208 1.00 95.44 303 GLU A CA 1
ATOM 2430 C C . GLU A 1 303 ? -3.326 14.390 -2.712 1.00 95.44 303 GLU A C 1
ATOM 2432 O O . GLU A 1 303 ? -2.300 14.690 -2.113 1.00 95.44 303 GLU A O 1
ATOM 2437 N N . GLY A 1 304 ? -4.343 13.770 -2.108 1.00 95.75 304 GLY A N 1
ATOM 2438 C CA . GLY A 1 304 ? -4.289 13.356 -0.706 1.00 95.75 304 GLY A CA 1
ATOM 2439 C C . GLY A 1 304 ? -3.173 12.341 -0.451 1.00 95.75 304 GLY A C 1
ATOM 2440 O O . GLY A 1 304 ? -2.389 12.503 0.480 1.00 95.75 304 GLY A O 1
ATOM 2441 N N . ARG A 1 305 ? -3.029 11.333 -1.320 1.00 95.06 305 ARG A N 1
ATOM 2442 C CA . ARG A 1 305 ? -1.914 10.380 -1.244 1.00 95.06 305 ARG A CA 1
ATOM 2443 C C . ARG A 1 305 ? -0.565 11.085 -1.391 1.00 95.06 305 ARG A C 1
ATOM 2445 O O . ARG A 1 305 ? 0.305 10.900 -0.552 1.00 95.06 305 ARG A O 1
ATOM 2452 N N . ASP A 1 306 ? -0.405 11.899 -2.431 1.00 95.50 306 ASP A N 1
ATOM 2453 C CA . ASP A 1 306 ? 0.857 12.585 -2.706 1.00 95.50 306 ASP A CA 1
ATOM 2454 C C . ASP A 1 306 ? 1.226 13.525 -1.528 1.00 95.50 306 ASP A C 1
ATOM 2456 O O . ASP A 1 306 ? 2.359 13.499 -1.058 1.00 95.50 306 ASP A O 1
ATOM 2460 N N . ARG A 1 307 ? 0.253 14.236 -0.932 1.00 97.44 307 ARG A N 1
ATOM 2461 C CA . ARG A 1 307 ? 0.452 15.048 0.288 1.00 97.44 307 ARG A CA 1
ATOM 2462 C C . ARG A 1 307 ? 0.862 14.228 1.508 1.00 97.44 307 ARG A C 1
ATOM 2464 O O . ARG A 1 307 ? 1.714 14.681 2.268 1.00 97.44 307 ARG A O 1
ATOM 2471 N N . TYR A 1 308 ? 0.261 13.057 1.716 1.00 97.38 308 TYR A N 1
ATOM 2472 C CA . TYR A 1 308 ? 0.655 12.158 2.803 1.00 97.38 308 TYR A CA 1
ATOM 2473 C C . TYR A 1 308 ? 2.103 11.678 2.618 1.00 97.38 308 TYR A C 1
ATOM 2475 O O . TYR A 1 308 ? 2.895 11.738 3.558 1.00 97.38 308 TYR A O 1
ATOM 2483 N N . GLY A 1 309 ? 2.468 11.255 1.402 1.00 95.94 309 GLY A N 1
ATOM 2484 C CA . GLY A 1 309 ? 3.833 10.844 1.064 1.00 95.94 309 GLY A CA 1
ATOM 2485 C C . GLY A 1 309 ? 4.857 11.969 1.248 1.00 95.94 309 GLY A C 1
ATOM 2486 O O . GLY A 1 309 ? 5.912 11.754 1.849 1.00 95.94 309 GLY A O 1
ATOM 2487 N N . ASP A 1 310 ? 4.525 13.185 0.809 1.00 97.25 310 ASP A N 1
ATOM 2488 C CA . ASP A 1 310 ? 5.362 14.373 0.999 1.00 97.25 310 ASP A CA 1
ATOM 2489 C C . ASP A 1 310 ? 5.527 14.724 2.483 1.00 97.25 310 ASP A C 1
ATOM 2491 O O . ASP A 1 310 ? 6.623 15.078 2.919 1.00 97.25 310 ASP A O 1
ATOM 2495 N N . ALA A 1 311 ? 4.453 14.629 3.274 1.00 98.00 311 ALA A N 1
ATOM 2496 C CA . ALA A 1 311 ? 4.508 14.851 4.716 1.00 98.00 311 ALA A CA 1
ATOM 2497 C C . ALA A 1 311 ? 5.421 13.828 5.396 1.00 98.00 311 ALA A C 1
ATOM 2499 O O . ALA A 1 311 ? 6.301 14.220 6.157 1.00 98.00 311 ALA A O 1
ATOM 2500 N N . GLN A 1 312 ? 5.292 12.545 5.045 1.00 97.62 312 GLN A N 1
ATOM 2501 C CA . GLN A 1 312 ? 6.169 11.482 5.535 1.00 97.62 312 GLN A CA 1
ATOM 2502 C C . GLN A 1 312 ? 7.644 11.796 5.263 1.00 97.62 312 GLN A C 1
ATOM 2504 O O . GLN A 1 312 ? 8.451 11.733 6.190 1.00 97.62 312 GLN A O 1
ATOM 2509 N N . GLN A 1 313 ? 7.998 12.207 4.043 1.00 96.94 313 GLN A N 1
ATOM 2510 C CA . GLN A 1 313 ? 9.376 12.596 3.719 1.00 96.94 313 GLN A CA 1
ATOM 2511 C C . GLN A 1 313 ? 9.832 13.837 4.499 1.00 96.94 313 GLN A C 1
ATOM 2513 O O . GLN A 1 313 ? 10.916 13.832 5.078 1.00 96.94 313 GLN A O 1
ATOM 2518 N N . LYS A 1 314 ? 8.999 14.882 4.577 1.00 98.06 314 LYS A N 1
ATOM 2519 C CA . LYS A 1 314 ? 9.303 16.123 5.317 1.00 98.06 314 LYS A CA 1
ATOM 2520 C C . LYS A 1 314 ? 9.440 15.910 6.825 1.00 98.06 314 LYS A C 1
ATOM 2522 O O . LYS A 1 314 ? 10.136 16.678 7.478 1.00 98.06 314 LYS A O 1
ATOM 2527 N N . CYS A 1 315 ? 8.796 14.885 7.375 1.00 98.25 315 CYS A N 1
ATOM 2528 C CA . CYS A 1 315 ? 8.936 14.471 8.772 1.00 98.25 315 CYS A CA 1
ATOM 2529 C C . CYS A 1 315 ? 10.153 13.559 9.007 1.00 98.25 315 CYS A C 1
ATOM 2531 O O . CYS A 1 315 ? 10.336 13.054 10.119 1.00 98.25 315 CYS A O 1
ATOM 2533 N N . GLY A 1 316 ? 10.980 13.346 7.979 1.00 97.69 316 GLY A N 1
ATOM 2534 C CA . GLY A 1 316 ? 12.182 12.523 8.037 1.00 97.69 316 GLY A CA 1
ATOM 2535 C C . GLY A 1 316 ? 11.914 11.029 7.882 1.00 97.69 316 GLY A C 1
ATOM 2536 O O . GLY A 1 316 ? 12.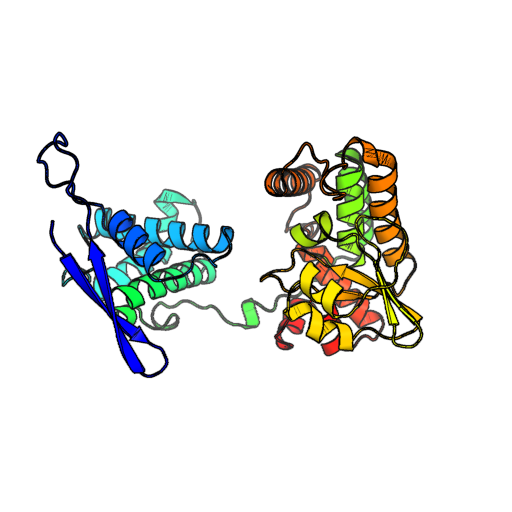773 10.235 8.232 1.00 97.69 316 GLY A O 1
ATOM 2537 N N . GLY A 1 317 ? 10.744 10.611 7.396 1.00 97.56 317 GLY A N 1
ATOM 2538 C CA . GLY A 1 317 ? 10.434 9.200 7.184 1.00 97.56 317 GLY A CA 1
ATOM 2539 C C . GLY A 1 317 ? 11.185 8.635 5.980 1.00 97.56 317 GLY A C 1
ATOM 2540 O O . GLY A 1 317 ? 10.843 8.954 4.839 1.00 97.56 317 GLY A O 1
ATOM 2541 N N . THR A 1 318 ? 12.186 7.782 6.211 1.00 96.50 318 THR A N 1
ATOM 2542 C CA . THR A 1 318 ? 13.014 7.184 5.152 1.00 96.50 318 THR A CA 1
ATOM 2543 C C . THR A 1 318 ? 13.063 5.660 5.259 1.00 96.50 318 THR A C 1
ATOM 2545 O O . THR A 1 318 ? 12.425 5.051 6.120 1.00 96.50 318 THR A O 1
ATOM 2548 N N . LYS A 1 319 ? 13.757 5.006 4.317 1.00 95.00 319 LYS A N 1
ATOM 2549 C CA . LYS A 1 319 ? 13.993 3.555 4.394 1.00 95.00 319 LYS A CA 1
ATOM 2550 C C . LYS A 1 319 ? 15.083 3.220 5.394 1.00 95.00 319 LYS A C 1
ATOM 2552 O O . LYS A 1 319 ? 15.035 2.163 6.002 1.00 95.00 319 LYS A O 1
ATOM 2557 N N . GLU A 1 320 ? 16.046 4.113 5.536 1.00 95.56 320 GLU A N 1
ATOM 2558 C CA . GLU A 1 320 ? 17.240 3.954 6.349 1.00 95.56 320 GLU A CA 1
ATOM 2559 C C . GLU A 1 320 ? 16.893 3.948 7.841 1.00 95.56 320 GLU A C 1
ATOM 2561 O O . GLU A 1 320 ? 17.415 3.117 8.571 1.00 95.56 320 GLU A O 1
ATOM 2566 N N . ASN A 1 321 ? 15.953 4.795 8.273 1.00 96.88 321 ASN A N 1
ATOM 2567 C CA . ASN A 1 321 ? 15.460 4.823 9.656 1.00 96.88 321 ASN A CA 1
ATOM 2568 C C . ASN A 1 321 ? 14.178 4.009 9.877 1.00 96.88 321 ASN A C 1
ATOM 2570 O O . ASN A 1 321 ? 13.568 4.082 10.936 1.00 96.88 321 ASN A O 1
ATOM 2574 N N . LEU A 1 322 ? 13.735 3.241 8.876 1.00 97.69 322 LEU A N 1
ATOM 2575 C CA . LEU A 1 322 ? 12.563 2.369 8.994 1.00 97.69 322 LEU A CA 1
ATOM 2576 C C . LEU A 1 322 ? 11.264 3.113 9.383 1.00 97.69 322 LEU A C 1
ATOM 2578 O O . LEU A 1 322 ? 10.344 2.505 9.926 1.00 97.69 322 LEU A O 1
ATOM 2582 N N . LEU A 1 323 ? 11.141 4.411 9.080 1.00 97.75 323 LEU A N 1
ATOM 2583 C CA . LEU A 1 323 ? 9.941 5.226 9.351 1.00 97.75 323 LEU A CA 1
ATOM 2584 C C . LEU A 1 323 ? 9.039 5.384 8.112 1.00 97.75 323 LEU A C 1
ATOM 2586 O O . LEU A 1 323 ? 8.281 6.348 7.969 1.00 97.75 323 LEU A O 1
ATOM 2590 N N . HIS A 1 324 ? 9.117 4.433 7.179 1.00 95.88 324 HIS A N 1
ATOM 2591 C CA . HIS A 1 324 ? 8.287 4.390 5.976 1.00 95.88 324 HIS A CA 1
ATOM 2592 C C . HIS A 1 324 ? 7.052 3.487 6.154 1.00 95.88 324 HIS A C 1
ATOM 2594 O O . HIS A 1 324 ? 7.079 2.509 6.896 1.00 95.88 324 HIS A O 1
ATOM 2600 N N . SER A 1 325 ? 5.973 3.725 5.397 1.00 94.25 325 SER A N 1
ATOM 2601 C CA . SER A 1 325 ? 4.699 2.984 5.545 1.00 94.25 325 SER A CA 1
ATOM 2602 C C . SER A 1 325 ? 4.816 1.457 5.404 1.00 94.25 325 SER A C 1
ATOM 2604 O O . SER A 1 325 ? 4.016 0.697 5.947 1.00 94.25 325 SER A O 1
ATOM 2606 N N . HIS A 1 326 ? 5.814 0.980 4.658 1.00 95.12 326 HIS A N 1
ATOM 2607 C CA . HIS A 1 326 ? 6.066 -0.452 4.528 1.00 95.12 326 HIS A CA 1
ATOM 2608 C C . HIS A 1 326 ? 6.773 -1.050 5.753 1.00 95.12 326 HIS A C 1
ATOM 2610 O O . HIS A 1 326 ? 6.544 -2.223 6.013 1.00 95.12 326 HIS A O 1
ATOM 2616 N N . ALA A 1 327 ? 7.557 -0.281 6.515 1.00 96.94 327 ALA A N 1
ATOM 2617 C CA . ALA A 1 327 ? 8.163 -0.749 7.760 1.00 96.94 327 ALA A CA 1
ATOM 2618 C C . ALA A 1 327 ? 7.095 -1.004 8.831 1.00 96.94 327 ALA A C 1
ATOM 2620 O O . ALA A 1 327 ? 7.048 -2.105 9.362 1.00 96.94 327 ALA A O 1
ATOM 2621 N N . ASP A 1 328 ? 6.136 -0.089 9.021 1.00 97.50 328 ASP A N 1
ATOM 2622 C CA . ASP A 1 328 ? 4.983 -0.294 9.924 1.00 97.50 328 ASP A CA 1
ATOM 2623 C C . ASP A 1 328 ? 4.259 -1.636 9.666 1.00 97.50 328 ASP A C 1
ATOM 2625 O O . ASP A 1 328 ? 3.743 -2.286 10.570 1.00 97.50 328 ASP A O 1
ATOM 2629 N N . ARG A 1 329 ? 4.229 -2.087 8.407 1.00 97.44 329 ARG A N 1
ATOM 2630 C CA . ARG A 1 329 ? 3.635 -3.373 8.029 1.00 97.44 329 ARG A CA 1
ATOM 2631 C C . ARG A 1 329 ? 4.462 -4.588 8.448 1.00 97.44 329 ARG A C 1
ATOM 2633 O O . ARG A 1 329 ? 3.871 -5.624 8.745 1.00 97.44 329 ARG A O 1
ATOM 2640 N N . HIS A 1 330 ? 5.792 -4.489 8.405 1.00 97.88 330 HIS A N 1
ATOM 2641 C CA . HIS A 1 330 ? 6.684 -5.510 8.971 1.00 97.88 330 HIS A CA 1
ATOM 2642 C C . HIS A 1 330 ? 6.550 -5.530 10.486 1.00 97.88 330 HIS A C 1
ATOM 2644 O O . HIS A 1 330 ? 6.355 -6.603 11.044 1.00 97.88 330 HIS A O 1
ATOM 2650 N N . TRP A 1 331 ? 6.556 -4.349 11.107 1.00 97.75 331 TRP A N 1
ATOM 2651 C CA . TRP A 1 331 ? 6.382 -4.178 12.543 1.00 97.75 331 TRP A CA 1
ATOM 2652 C C . TRP A 1 331 ? 5.117 -4.879 13.045 1.00 97.75 331 TRP A C 1
ATOM 2654 O O . TRP A 1 331 ? 5.194 -5.770 13.885 1.00 97.75 331 TRP A O 1
ATOM 2664 N N . ASP A 1 332 ? 3.955 -4.558 12.471 1.00 98.00 332 ASP A N 1
ATOM 2665 C CA . ASP A 1 332 ? 2.685 -5.156 12.891 1.00 98.00 332 ASP A CA 1
ATOM 2666 C C . ASP A 1 332 ? 2.640 -6.674 12.626 1.00 98.00 332 ASP A C 1
ATOM 2668 O O . ASP A 1 332 ? 2.166 -7.429 13.463 1.00 98.00 332 ASP A O 1
ATOM 2672 N N . ALA A 1 333 ? 3.202 -7.170 11.515 1.00 98.12 333 ALA A N 1
ATOM 2673 C CA . ALA A 1 333 ? 3.284 -8.617 11.273 1.00 98.12 333 ALA A CA 1
ATOM 2674 C C . ALA A 1 333 ? 4.148 -9.351 12.318 1.00 98.12 333 ALA A C 1
ATOM 2676 O O . ALA A 1 333 ? 3.775 -10.433 12.770 1.00 98.12 333 ALA A O 1
ATOM 2677 N N . GLN A 1 334 ? 5.284 -8.769 12.712 1.00 97.94 334 GLN A N 1
ATOM 2678 C CA . GLN A 1 334 ? 6.146 -9.315 13.765 1.00 97.94 334 GLN A CA 1
ATOM 2679 C C . GLN A 1 334 ? 5.473 -9.227 15.139 1.00 97.94 334 GLN A C 1
ATOM 2681 O O . GLN A 1 334 ? 5.558 -10.167 15.925 1.00 97.94 334 GLN A O 1
ATOM 2686 N N . HIS A 1 335 ? 4.743 -8.142 15.406 1.00 97.00 335 HIS A N 1
ATOM 2687 C CA . HIS A 1 335 ? 3.988 -7.967 16.642 1.00 97.00 335 HIS A CA 1
ATOM 2688 C C . HIS A 1 335 ? 2.860 -8.998 16.786 1.00 97.00 335 HIS A C 1
ATOM 2690 O O . HIS A 1 335 ? 2.754 -9.636 17.830 1.00 97.00 335 HIS A O 1
ATOM 2696 N N . LEU A 1 336 ? 2.073 -9.233 15.729 1.00 97.44 336 LEU A N 1
ATOM 2697 C CA . LEU A 1 336 ? 1.052 -10.289 15.707 1.00 97.44 336 LEU A CA 1
ATOM 2698 C C . LEU A 1 336 ? 1.672 -11.668 15.949 1.00 97.44 336 LEU A C 1
ATOM 2700 O O . LEU A 1 336 ? 1.146 -12.467 16.722 1.00 97.44 336 LEU A O 1
ATOM 2704 N N . LYS A 1 337 ? 2.834 -11.936 15.341 1.00 97.88 337 LYS A N 1
ATOM 2705 C CA . LYS A 1 337 ? 3.552 -13.193 15.565 1.00 97.88 337 LYS A CA 1
ATOM 2706 C C . LYS A 1 337 ? 3.962 -13.371 17.022 1.00 97.88 337 LYS A C 1
ATOM 2708 O O . LYS A 1 337 ? 3.781 -14.454 17.569 1.00 97.88 337 LYS A O 1
ATOM 2713 N N . ALA A 1 338 ? 4.474 -12.313 17.648 1.00 97.00 338 ALA A N 1
ATOM 2714 C CA . ALA A 1 338 ? 4.835 -12.313 19.063 1.00 97.00 338 ALA A CA 1
ATOM 2715 C C . ALA A 1 338 ? 3.618 -12.519 19.987 1.00 97.00 338 ALA A C 1
ATOM 2717 O O . ALA A 1 338 ? 3.767 -13.055 21.078 1.00 97.00 338 ALA A O 1
ATOM 2718 N N . GLN A 1 339 ? 2.414 -12.152 19.538 1.00 97.00 339 GLN A N 1
ATOM 2719 C CA . GLN A 1 339 ? 1.147 -12.422 20.230 1.00 97.00 339 GLN A CA 1
ATOM 2720 C C . GLN A 1 339 ? 0.594 -13.838 19.982 1.00 97.00 339 GLN A C 1
ATOM 2722 O O . GLN A 1 339 ? -0.507 -14.148 20.428 1.00 97.00 339 GLN A O 1
ATOM 2727 N N . GLY A 1 340 ? 1.327 -14.697 19.269 1.00 97.31 340 GLY A N 1
ATOM 2728 C CA . GLY A 1 340 ? 0.941 -16.088 19.033 1.00 97.31 340 GLY A CA 1
ATOM 2729 C C . GLY A 1 340 ? 0.098 -16.327 17.781 1.00 97.31 340 GLY A C 1
ATOM 2730 O O . GLY A 1 340 ? -0.345 -17.454 17.573 1.00 97.31 340 GLY A O 1
ATOM 2731 N N . TRP A 1 341 ? -0.092 -15.323 16.919 1.00 97.62 341 TRP A N 1
ATOM 2732 C CA . TRP A 1 341 ? -0.823 -15.515 15.665 1.00 97.62 341 TRP A CA 1
ATOM 2733 C C . TRP A 1 341 ? -0.081 -16.493 14.739 1.00 97.62 341 TRP A C 1
ATOM 2735 O O . TRP A 1 341 ? 1.153 -16.460 14.595 1.00 97.62 341 TRP A O 1
ATOM 2745 N N . SER A 1 342 ? -0.841 -17.359 14.071 1.00 96.81 342 SER A N 1
ATOM 2746 C CA . SER A 1 342 ? -0.318 -18.255 13.040 1.00 96.81 342 SER A CA 1
ATOM 2747 C C . SER A 1 342 ? 0.133 -17.474 11.802 1.00 96.81 342 SER A C 1
ATOM 2749 O O . SER A 1 342 ? -0.259 -16.330 11.556 1.00 96.81 342 SER A O 1
ATOM 2751 N N . ASN A 1 343 ? 0.987 -18.092 10.983 1.00 96.62 343 ASN A N 1
ATOM 2752 C CA . ASN A 1 343 ? 1.461 -17.448 9.758 1.00 96.62 343 ASN A CA 1
ATOM 2753 C C . ASN A 1 343 ? 0.306 -17.228 8.769 1.00 96.62 343 ASN A C 1
ATOM 2755 O O . ASN A 1 343 ? 0.298 -16.237 8.040 1.00 96.62 343 ASN A O 1
ATOM 2759 N N . GLU A 1 344 ? -0.660 -18.140 8.762 1.00 95.00 344 GLU A N 1
ATOM 2760 C CA . GLU A 1 344 ? -1.873 -18.119 7.957 1.00 95.00 344 GLU A CA 1
ATOM 2761 C C . GLU A 1 344 ? -2.765 -16.934 8.343 1.00 95.00 344 GLU A C 1
ATOM 2763 O O . GLU A 1 344 ? -3.143 -16.153 7.467 1.00 95.00 344 GLU A O 1
ATOM 2768 N N . GLU A 1 345 ? -3.018 -16.734 9.640 1.00 95.06 345 GLU A N 1
ATOM 2769 C CA . GLU A 1 345 ? -3.789 -15.590 10.147 1.00 95.06 345 GLU A CA 1
ATOM 2770 C C . GLU A 1 345 ? -3.103 -14.261 9.819 1.00 95.06 345 GLU A C 1
ATOM 2772 O O . GLU A 1 345 ? -3.750 -13.325 9.352 1.00 95.06 345 GLU A O 1
ATOM 2777 N N . ILE A 1 346 ? -1.776 -14.174 9.972 1.00 97.06 346 ILE A N 1
ATOM 2778 C CA . ILE A 1 346 ? -1.028 -12.955 9.628 1.00 97.06 346 ILE A CA 1
ATOM 2779 C C . ILE A 1 346 ? -1.078 -12.694 8.117 1.00 97.06 346 ILE A C 1
ATOM 2781 O O . ILE A 1 346 ? -1.250 -11.556 7.680 1.00 97.06 346 ILE A O 1
ATOM 2785 N N . ILE A 1 347 ? -0.936 -13.726 7.282 1.00 95.25 347 ILE A N 1
ATOM 2786 C CA . ILE A 1 347 ? -1.051 -13.603 5.821 1.00 95.25 347 ILE A CA 1
ATOM 2787 C C . ILE A 1 347 ? -2.422 -13.068 5.419 1.00 95.25 347 ILE A C 1
ATOM 2789 O O . ILE A 1 347 ? -2.505 -12.204 4.533 1.00 95.25 347 ILE A O 1
ATOM 2793 N N . GLU A 1 348 ? -3.462 -13.544 6.092 1.00 93.06 348 GLU A N 1
ATOM 2794 C CA . GLU A 1 348 ? -4.835 -13.129 5.882 1.00 93.06 348 GLU A CA 1
ATOM 2795 C C . GLU A 1 348 ? -5.085 -11.685 6.331 1.00 93.06 348 GLU A C 1
ATOM 2797 O O . GLU A 1 348 ? -5.519 -10.864 5.517 1.00 93.06 348 GLU A O 1
ATOM 2802 N N . ASP A 1 349 ? -4.685 -11.326 7.555 1.00 94.94 349 ASP A N 1
ATOM 2803 C CA . ASP A 1 349 ? -4.766 -9.960 8.099 1.00 94.94 349 ASP A CA 1
ATOM 2804 C C . ASP A 1 349 ? -3.991 -8.957 7.225 1.00 94.94 349 ASP A C 1
ATOM 2806 O O . ASP A 1 349 ? -4.386 -7.801 7.036 1.00 94.94 349 ASP A O 1
ATOM 2810 N N . LYS A 1 350 ? -2.917 -9.408 6.572 1.00 95.38 350 LYS A N 1
ATOM 2811 C CA . LYS A 1 350 ? -2.145 -8.613 5.613 1.00 95.38 350 LYS A CA 1
ATOM 2812 C C . LYS A 1 350 ? -2.759 -8.656 4.199 1.00 95.38 350 LYS A C 1
ATOM 2814 O O . LYS A 1 350 ? -2.406 -7.830 3.353 1.00 95.38 350 LYS A O 1
ATOM 2819 N N . GLY A 1 351 ? -3.700 -9.535 3.885 1.00 93.38 351 GLY A N 1
ATOM 2820 C CA . GLY A 1 351 ? -4.318 -9.626 2.557 1.00 93.38 351 GLY A CA 1
ATOM 2821 C C . GLY A 1 351 ? -3.360 -10.146 1.484 1.00 93.38 351 GLY A C 1
ATOM 2822 O O . GLY A 1 351 ? -3.345 -9.665 0.344 1.00 93.38 351 GLY A O 1
ATOM 2823 N N . HIS A 1 352 ? -2.495 -11.090 1.850 1.00 93.56 352 HIS A N 1
ATOM 2824 C CA . HIS A 1 352 ? -1.648 -11.812 0.910 1.00 93.56 352 HIS A CA 1
ATOM 2825 C C . HIS A 1 352 ? -2.350 -13.084 0.428 1.00 93.56 352 HIS A C 1
ATOM 2827 O O . HIS A 1 352 ? -2.928 -13.820 1.204 1.00 93.56 352 HIS A O 1
ATOM 2833 N N . SER A 1 353 ? -2.271 -13.368 -0.875 1.00 90.06 353 SER A N 1
ATOM 2834 C CA . SER A 1 353 ? -2.812 -14.611 -1.454 1.00 90.06 353 SER A CA 1
ATOM 2835 C C . SER A 1 353 ? -1.783 -15.739 -1.566 1.00 90.06 353 SER A C 1
ATOM 2837 O O . SER A 1 353 ? -2.056 -16.745 -2.200 1.00 90.06 353 SER A O 1
ATOM 2839 N N . ASP A 1 354 ? -0.552 -15.517 -1.106 1.00 91.12 354 ASP A N 1
ATOM 2840 C CA . ASP A 1 354 ? 0.529 -16.502 -1.179 1.00 91.12 354 ASP A CA 1
ATOM 2841 C C . ASP A 1 354 ? 1.146 -16.596 0.218 1.00 91.12 354 ASP A C 1
ATOM 2843 O O . ASP A 1 354 ? 1.804 -15.627 0.620 1.00 91.12 354 ASP A O 1
ATOM 2847 N N . PRO A 1 355 ? 0.941 -17.710 0.944 1.00 92.31 355 PRO A N 1
ATOM 2848 C CA . PRO A 1 355 ? 1.447 -17.885 2.303 1.00 92.31 355 PRO A CA 1
ATOM 2849 C C . PRO A 1 355 ? 2.962 -17.712 2.412 1.00 92.31 355 PRO A C 1
ATOM 2851 O O . PRO A 1 355 ? 3.469 -17.185 3.396 1.00 92.31 355 PRO A O 1
ATOM 2854 N N . ARG A 1 356 ? 3.706 -18.022 1.342 1.00 91.31 356 ARG A N 1
ATOM 2855 C CA . ARG A 1 356 ? 5.169 -17.855 1.297 1.00 91.31 356 ARG A CA 1
ATOM 2856 C C . ARG A 1 356 ? 5.603 -16.397 1.448 1.00 91.31 356 ARG A C 1
ATOM 2858 O O . ARG A 1 356 ? 6.780 -16.130 1.659 1.00 91.31 356 ARG A O 1
ATOM 2865 N N . LYS A 1 357 ? 4.680 -15.436 1.319 1.00 92.69 357 LYS A N 1
ATOM 2866 C CA . LYS A 1 357 ? 4.974 -14.017 1.542 1.00 92.69 357 LYS A CA 1
ATOM 2867 C C . LYS A 1 357 ? 5.241 -13.680 3.006 1.00 92.69 357 LYS A C 1
ATOM 2869 O O . LYS A 1 357 ? 5.709 -12.579 3.266 1.00 92.69 357 LYS A O 1
ATOM 2874 N N . ILE A 1 358 ? 4.996 -14.598 3.938 1.00 94.88 358 ILE A N 1
ATOM 2875 C CA . ILE A 1 358 ? 5.207 -14.348 5.363 1.00 94.88 358 ILE A CA 1
ATOM 2876 C C . ILE A 1 358 ? 6.692 -14.177 5.693 1.00 94.88 358 ILE A C 1
ATOM 2878 O O . ILE A 1 358 ? 7.052 -13.284 6.454 1.00 94.88 358 ILE A O 1
ATOM 2882 N N . ALA A 1 359 ? 7.559 -14.925 5.000 1.00 94.50 359 ALA A N 1
ATOM 2883 C CA . ALA A 1 359 ? 9.016 -14.850 5.129 1.00 94.50 359 ALA A CA 1
ATOM 2884 C C . ALA A 1 359 ? 9.604 -13.484 4.726 1.00 94.50 359 ALA A C 1
ATOM 2886 O O . ALA A 1 359 ? 10.772 -13.211 4.970 1.00 94.50 359 ALA A O 1
ATOM 2887 N N . TYR A 1 360 ? 8.806 -12.617 4.095 1.00 94.06 360 TYR A N 1
ATOM 2888 C CA . TYR A 1 360 ? 9.210 -11.248 3.791 1.00 94.06 360 TYR A CA 1
ATOM 2889 C C . TYR A 1 360 ? 9.031 -10.314 4.980 1.00 94.06 360 TYR A C 1
ATOM 2891 O O . TYR A 1 360 ? 9.605 -9.239 4.941 1.00 94.06 360 TYR A O 1
ATOM 2899 N N . TYR A 1 361 ? 8.209 -10.675 5.968 1.00 96.00 361 TYR A N 1
ATOM 2900 C CA . TYR A 1 361 ? 7.815 -9.806 7.079 1.00 96.00 361 TYR A CA 1
ATOM 2901 C C . TYR A 1 361 ? 8.369 -10.277 8.418 1.00 96.00 361 TYR A C 1
ATOM 2903 O O . TYR A 1 361 ? 8.720 -9.449 9.254 1.00 96.00 361 TYR A O 1
ATOM 2911 N N . ILE A 1 362 ? 8.438 -11.592 8.617 1.00 95.69 362 ILE A N 1
ATOM 2912 C CA . ILE A 1 362 ? 8.817 -12.206 9.887 1.00 95.69 362 ILE A CA 1
ATOM 2913 C C . ILE A 1 362 ? 10.214 -12.828 9.734 1.00 95.69 362 ILE A C 1
ATOM 2915 O O . ILE A 1 362 ? 10.395 -13.651 8.828 1.00 95.69 362 ILE A O 1
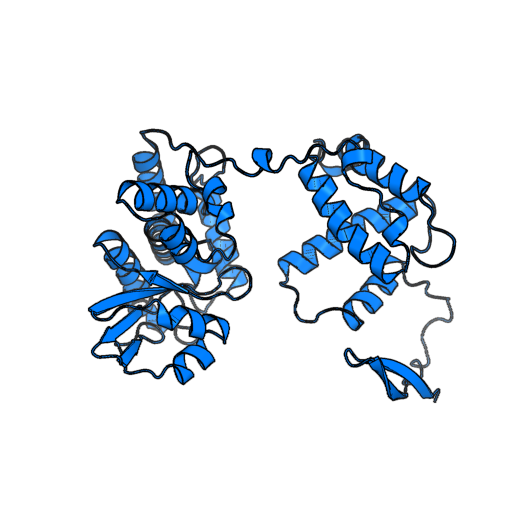ATOM 2919 N N . PRO A 1 363 ? 11.197 -12.436 10.569 1.00 92.12 363 PRO A N 1
ATOM 2920 C CA . PRO A 1 363 ? 12.483 -13.123 10.682 1.00 92.12 363 PRO A CA 1
ATOM 2921 C C . PRO A 1 363 ? 12.291 -14.617 10.968 1.00 92.12 363 PRO A C 1
ATOM 2923 O O . PRO A 1 363 ? 11.345 -14.997 11.653 1.00 92.12 363 PRO A O 1
ATOM 2926 N N . ARG A 1 364 ? 13.147 -15.458 10.384 1.00 86.31 364 ARG A N 1
ATOM 2927 C CA . ARG A 1 364 ? 13.078 -16.914 10.570 1.00 86.31 364 ARG A CA 1
ATOM 2928 C C . ARG A 1 364 ? 13.657 -17.349 11.901 1.00 86.31 364 ARG A C 1
ATOM 2930 O O . ARG A 1 364 ? 14.639 -16.702 12.325 1.00 86.31 364 ARG A O 1
#

Radius of gyration: 25.23 Å; chains: 1; bounding box: 54×42×70 Å

pLDDT: mean 87.4, std 14.7, range [34.94, 98.56]

Organism: NCBI:txid345632